Protein AF-A0A3D3JGW0-F1 (afdb_monomer_lite)

Foldseek 3Di:
DDDPDPDPQFAKEKDQDADFAQFDAPQSQWQMKIAGAPQAKFWKKKWKWKAFPVDPVRTAWTKIFDTDIDGHGIDGTGPVNGPPIDTPDHDPVQVVVCVWFVGGDFGKMKMKMFIAGPPPRDTNYMDMYIHGRALAWAKAWDPPAFAEEDADQWGKTATHTPDDDIVPWQKFKKKFKFWDPDPDDLVRRRVPGDTQDIDTRHSDRMDGRDPPGDTDDAQTKMKMKMWMWTDGPHDTHTNHIYDIGMYTYHHDPVVVPPDDDPDDDDD

Secondary structure (DSSP, 8-state):
-----------EEEEEPPPPTT---GGGGG-EEEEE-SSS-EEEEEEEEEEETTSTT-EEEEEEEPPEEE-SEEEEE-TTTT-SEEEEEE-HHHHHHHHHHSS--SEEEEEEEEEEETTT--EEEEEEEEEEE-----EEEEESPTTEEE--SSPEEEEEESSPPPTT--EEEEEEEEEPPTT--HHHHHHHSPEEEEEEEE-SSEEEPPTTS-PPPTT-EEEEEEEEEEE-SS-EEEEEE---EEEEE---GGGG-S---------

Sequence (267 aa):
MTIQSSRSQERVTIRLTQPPPNQLRIGDLWKIDLDNQSGRPLEVYLHGTAEETSIPDGIIADARTKVFTLQPGRTRVTGNDVQPVTVDESNPRYRDALLQTGSVPTGDYTICCEVILAENDQVLGRDCKFVIINRLTIPILITPPDESDVAELLPVFSWMPSMPPGPGQRISYDIRVVEIFGKQTPADAIARNPAWFEQQRLPRVTLQYPVSARRFQPQQRYAWKIAAFEDGARARIPLGESEIWSFTYMPSSADNGGDDDDGDGRD

Structure (mmCIF, N/CA/C/O backbone):
data_AF-A0A3D3JGW0-F1
#
_entry.id   AF-A0A3D3JGW0-F1
#
loop_
_atom_site.group_PDB
_atom_site.id
_atom_site.type_symbol
_atom_site.label_atom_id
_atom_site.label_alt_id
_atom_site.label_comp_id
_atom_site.label_asym_id
_atom_site.label_entity_id
_atom_site.label_seq_id
_atom_site.pdbx_PDB_ins_code
_atom_site.Cartn_x
_atom_site.Cartn_y
_atom_site.Cartn_z
_atom_site.occupancy
_atom_site.B_iso_or_equiv
_atom_site.auth_seq_id
_atom_site.auth_comp_id
_atom_site.auth_asym_id
_atom_site.auth_atom_id
_atom_site.pdbx_PDB_model_num
ATOM 1 N N . MET A 1 1 ? 36.691 21.139 -52.217 1.00 36.16 1 MET A N 1
ATOM 2 C CA . MET A 1 1 ? 35.317 20.711 -51.881 1.00 36.16 1 MET A CA 1
ATOM 3 C C . MET A 1 1 ? 35.429 19.538 -50.931 1.00 36.16 1 MET A C 1
ATOM 5 O O . MET A 1 1 ? 35.763 18.448 -51.371 1.00 36.16 1 MET A O 1
ATOM 9 N N . THR A 1 2 ? 35.241 19.776 -49.637 1.00 34.69 2 THR A N 1
ATOM 10 C CA . THR A 1 2 ? 35.283 18.726 -48.614 1.00 34.69 2 THR A CA 1
ATOM 11 C C . THR A 1 2 ? 33.850 18.525 -48.154 1.00 34.69 2 THR A C 1
ATOM 13 O O . THR A 1 2 ? 33.272 19.411 -47.531 1.00 34.69 2 THR A O 1
ATOM 16 N N . ILE A 1 3 ? 33.249 17.408 -48.556 1.00 40.62 3 ILE A N 1
ATOM 17 C CA . ILE A 1 3 ? 31.889 17.039 -48.172 1.00 40.62 3 ILE A CA 1
ATOM 18 C C . ILE A 1 3 ? 31.940 16.678 -46.685 1.00 40.62 3 ILE A C 1
ATOM 20 O O . ILE A 1 3 ? 32.464 15.630 -46.311 1.00 40.62 3 ILE A O 1
ATOM 24 N N . GLN A 1 4 ? 31.442 17.567 -45.825 1.00 38.62 4 GLN A N 1
ATOM 25 C CA . GLN A 1 4 ? 31.124 17.219 -44.445 1.00 38.62 4 GLN A CA 1
ATOM 26 C C . GLN A 1 4 ? 29.926 16.269 -44.482 1.00 38.62 4 GLN A C 1
ATOM 28 O O . GLN A 1 4 ? 28.786 16.684 -44.669 1.00 38.62 4 GLN A O 1
ATOM 33 N N . SER A 1 5 ? 30.204 14.974 -44.345 1.00 41.38 5 SER A N 1
ATOM 34 C CA . SER A 1 5 ? 29.188 13.964 -44.076 1.00 41.38 5 SER A CA 1
ATOM 35 C C . SER A 1 5 ? 28.578 14.265 -42.708 1.00 41.38 5 SER A C 1
ATOM 37 O O . SER A 1 5 ? 29.202 14.009 -41.677 1.00 41.38 5 SER A O 1
ATOM 39 N N . SER A 1 6 ? 27.368 14.822 -42.681 1.00 40.41 6 SER A N 1
ATOM 40 C CA . SER A 1 6 ? 26.577 14.925 -41.459 1.00 40.41 6 SER A CA 1
ATOM 41 C C . SER A 1 6 ? 26.265 13.507 -40.977 1.00 40.41 6 SER A C 1
ATOM 43 O O . SER A 1 6 ? 25.426 12.827 -41.565 1.00 40.41 6 SER A O 1
ATOM 45 N N . ARG A 1 7 ? 26.947 13.028 -39.930 1.00 46.16 7 ARG A N 1
ATOM 46 C CA . ARG A 1 7 ? 26.494 11.834 -39.206 1.00 46.16 7 ARG A CA 1
ATOM 47 C C . ARG A 1 7 ? 25.132 12.176 -38.608 1.00 46.16 7 ARG A C 1
ATOM 49 O O . ARG A 1 7 ? 25.056 12.978 -37.680 1.00 46.16 7 ARG A O 1
ATOM 56 N N . SER A 1 8 ? 24.061 11.613 -39.162 1.00 51.66 8 SER A N 1
ATOM 57 C CA . SER A 1 8 ? 22.772 11.566 -38.479 1.00 51.66 8 SER A CA 1
ATOM 58 C C . SER A 1 8 ? 23.020 10.901 -37.128 1.00 51.66 8 SER A C 1
ATOM 60 O O . SER A 1 8 ? 23.437 9.745 -37.096 1.00 51.66 8 SER A O 1
ATOM 62 N N . GLN A 1 9 ? 22.850 11.630 -36.024 1.00 61.62 9 GLN A N 1
ATOM 63 C CA . GLN A 1 9 ? 22.851 10.996 -34.710 1.00 61.62 9 GLN A CA 1
ATOM 64 C C . GLN A 1 9 ? 21.723 9.968 -34.723 1.00 61.62 9 GLN A C 1
ATOM 66 O O . GLN A 1 9 ? 20.561 10.337 -34.888 1.00 61.62 9 GLN A O 1
ATOM 71 N N . GLU A 1 10 ? 22.072 8.692 -34.610 1.00 71.38 10 GLU A N 1
ATOM 72 C CA . GLU A 1 10 ? 21.097 7.638 -34.366 1.00 71.38 10 GLU A CA 1
ATOM 73 C C . GLU A 1 10 ? 20.401 7.976 -33.055 1.00 71.38 10 GLU A C 1
ATOM 75 O O . GLU A 1 10 ? 21.015 8.005 -31.990 1.00 71.38 10 GLU A O 1
ATOM 80 N N . ARG A 1 11 ? 19.133 8.364 -33.165 1.00 84.31 11 ARG A N 1
ATOM 81 C CA . ARG A 1 11 ? 18.291 8.738 -32.037 1.00 84.31 11 ARG A CA 1
ATOM 82 C C . ARG A 1 11 ? 17.104 7.801 -32.016 1.00 84.31 11 ARG A C 1
ATOM 84 O O . ARG A 1 11 ? 16.399 7.651 -33.017 1.00 84.31 11 ARG A O 1
ATOM 91 N N . VAL A 1 12 ? 16.896 7.190 -30.860 1.00 94.06 12 VAL A N 1
ATOM 92 C CA . VAL A 1 12 ? 15.709 6.398 -30.567 1.00 94.06 12 VAL A CA 1
ATOM 93 C C . VAL A 1 12 ? 14.968 7.121 -29.460 1.00 94.06 12 VAL A C 1
ATOM 95 O O . VAL A 1 12 ? 15.511 7.346 -28.380 1.00 94.06 12 VAL A O 1
ATOM 98 N N . THR A 1 13 ? 13.723 7.506 -29.723 1.00 95.56 13 THR A N 1
ATOM 99 C CA . THR A 1 13 ? 12.871 8.016 -28.646 1.00 95.56 13 THR A CA 1
ATOM 100 C C . THR A 1 13 ? 12.342 6.823 -27.866 1.00 95.56 13 THR A C 1
ATOM 102 O O . THR A 1 13 ? 11.813 5.885 -28.456 1.00 95.56 13 THR A O 1
ATOM 105 N N . ILE A 1 14 ? 12.475 6.862 -26.546 1.00 96.38 14 ILE A N 1
ATOM 106 C CA . ILE A 1 14 ? 11.948 5.851 -25.633 1.00 96.38 14 ILE A CA 1
ATOM 107 C C . ILE A 1 14 ? 10.896 6.489 -24.732 1.00 96.38 14 ILE A C 1
ATOM 109 O O . ILE A 1 14 ? 11.057 7.615 -24.261 1.00 96.38 14 ILE A O 1
ATOM 113 N N . ARG A 1 15 ? 9.807 5.759 -24.498 1.00 96.50 15 ARG A N 1
ATOM 114 C CA . ARG A 1 15 ? 8.791 6.096 -23.510 1.00 96.50 15 ARG A CA 1
ATOM 115 C C . ARG A 1 15 ? 8.523 4.886 -22.630 1.00 96.50 15 ARG A C 1
ATOM 117 O O . ARG A 1 15 ? 7.876 3.933 -23.058 1.00 96.50 15 ARG A O 1
ATOM 124 N N . LEU A 1 16 ? 8.991 4.953 -21.392 1.00 95.56 16 LEU A N 1
ATOM 125 C CA . LEU A 1 16 ? 8.701 3.975 -20.355 1.00 95.56 16 LEU A CA 1
ATOM 126 C C . LEU A 1 16 ? 7.291 4.213 -19.810 1.00 95.56 16 LEU A C 1
ATOM 128 O O . LEU A 1 16 ? 6.875 5.344 -19.546 1.00 95.56 16 LEU A O 1
ATOM 132 N N . THR A 1 17 ? 6.524 3.141 -19.660 1.00 94.19 17 THR A N 1
ATOM 133 C CA . THR A 1 17 ? 5.182 3.217 -19.083 1.00 94.19 17 THR A CA 1
ATOM 134 C C . THR A 1 17 ? 5.298 3.446 -17.581 1.00 94.19 17 THR A C 1
ATOM 136 O O . THR A 1 17 ? 6.042 2.743 -16.904 1.00 94.19 17 THR A O 1
ATOM 139 N N . GLN A 1 18 ? 4.546 4.413 -17.048 1.00 91.75 18 GLN A N 1
ATOM 140 C CA . GLN A 1 18 ? 4.447 4.620 -15.602 1.00 91.75 18 GLN A CA 1
ATOM 141 C C . GLN A 1 18 ? 3.908 3.336 -14.942 1.00 91.75 18 GLN A C 1
ATOM 143 O O . GLN A 1 18 ? 2.837 2.865 -15.344 1.00 91.75 18 GLN A O 1
ATOM 148 N N . PRO A 1 19 ? 4.608 2.769 -13.943 1.00 87.94 19 PRO A N 1
ATOM 149 C CA . PRO A 1 19 ? 4.093 1.634 -13.188 1.00 87.94 19 PRO A CA 1
ATOM 150 C C . PRO A 1 19 ? 2.758 1.961 -12.501 1.00 87.94 19 PRO A C 1
ATOM 152 O O . PRO A 1 19 ? 2.477 3.134 -12.230 1.00 87.94 19 PRO A O 1
ATOM 155 N N . PRO A 1 20 ? 1.910 0.955 -12.218 1.00 81.25 20 PRO A N 1
ATOM 156 C CA . PRO A 1 20 ? 0.659 1.177 -11.501 1.00 81.25 20 PRO A CA 1
ATOM 157 C C . PRO A 1 20 ? 0.884 1.850 -10.131 1.00 81.25 20 PRO A C 1
ATOM 159 O O . PRO A 1 20 ? 1.920 1.629 -9.504 1.00 81.25 20 PRO A O 1
ATOM 162 N N . PRO A 1 21 ? -0.080 2.640 -9.620 1.00 74.50 21 PRO A N 1
ATOM 163 C CA . PRO A 1 21 ? 0.038 3.257 -8.298 1.00 74.50 21 PRO A CA 1
ATOM 164 C C . PRO A 1 21 ? 0.328 2.228 -7.195 1.00 74.50 21 PRO A C 1
ATOM 166 O O . PRO A 1 21 ? -0.289 1.162 -7.174 1.00 74.50 21 PRO A O 1
ATOM 169 N N . ASN A 1 22 ? 1.234 2.567 -6.269 1.00 72.19 22 ASN A N 1
ATOM 170 C CA . ASN A 1 22 ? 1.648 1.734 -5.128 1.00 72.19 22 ASN A CA 1
ATOM 171 C C . ASN A 1 22 ? 2.176 0.333 -5.491 1.00 72.19 22 ASN A C 1
ATOM 173 O O . ASN A 1 22 ? 2.179 -0.569 -4.653 1.00 72.19 22 ASN A O 1
ATOM 177 N N . GLN A 1 23 ? 2.635 0.133 -6.726 1.00 78.06 23 GLN A N 1
ATOM 178 C CA . GLN A 1 23 ? 3.179 -1.139 -7.180 1.00 78.06 23 GLN A CA 1
ATOM 179 C C . GLN A 1 23 ? 4.367 -0.915 -8.112 1.00 78.06 23 GLN A C 1
ATOM 181 O O . GLN A 1 23 ? 4.309 -0.113 -9.038 1.00 78.06 23 GLN A O 1
ATOM 186 N N . LEU A 1 24 ? 5.427 -1.693 -7.904 1.00 84.69 24 LEU A N 1
ATOM 187 C CA . LEU A 1 24 ? 6.547 -1.761 -8.832 1.00 84.69 24 LEU A CA 1
ATOM 188 C C . LEU A 1 24 ? 7.038 -3.202 -8.917 1.00 84.69 24 LEU A C 1
ATOM 190 O O . LEU A 1 24 ? 7.445 -3.806 -7.920 1.00 84.69 24 LEU A O 1
ATOM 194 N N . ARG A 1 25 ? 6.980 -3.750 -10.130 1.00 82.31 25 ARG A N 1
ATOM 195 C CA . ARG A 1 25 ? 7.461 -5.086 -10.479 1.00 82.31 25 ARG A CA 1
ATOM 196 C C . ARG A 1 25 ? 8.653 -4.958 -11.417 1.00 82.31 25 ARG A C 1
ATOM 198 O O . ARG A 1 25 ? 8.687 -4.071 -12.260 1.00 82.31 25 ARG A O 1
ATOM 205 N N . ILE A 1 26 ? 9.570 -5.922 -11.376 1.00 79.56 26 ILE A N 1
ATOM 206 C CA . ILE A 1 26 ? 10.727 -5.945 -12.294 1.00 79.56 26 ILE A CA 1
ATOM 207 C C . ILE A 1 26 ? 10.289 -5.964 -13.768 1.00 79.56 26 ILE A C 1
ATOM 209 O O . ILE A 1 26 ? 10.906 -5.327 -14.613 1.00 79.56 26 ILE A O 1
ATOM 213 N N . GLY A 1 27 ? 9.170 -6.625 -14.084 1.00 80.75 27 GLY A N 1
ATOM 214 C CA . GLY A 1 27 ? 8.612 -6.628 -15.440 1.00 80.75 27 GLY A CA 1
ATOM 215 C C . GLY A 1 27 ? 8.133 -5.258 -15.944 1.00 80.75 27 GLY A C 1
ATOM 216 O O . GLY A 1 27 ? 7.920 -5.111 -17.145 1.00 80.75 27 GLY A O 1
ATOM 217 N N . ASP A 1 28 ? 7.963 -4.263 -15.067 1.00 87.38 28 ASP A N 1
ATOM 218 C CA . ASP A 1 28 ? 7.582 -2.906 -15.471 1.00 87.38 28 ASP A CA 1
ATOM 219 C C . ASP A 1 28 ? 8.727 -2.169 -16.185 1.00 87.38 28 ASP A C 1
ATOM 221 O O . ASP A 1 28 ? 8.447 -1.292 -16.999 1.00 87.38 28 ASP A O 1
ATOM 225 N N . LEU A 1 29 ? 9.987 -2.591 -15.985 1.00 88.00 29 LEU A N 1
ATOM 226 C CA . LEU A 1 29 ? 11.166 -2.063 -16.692 1.00 88.00 29 LEU A CA 1
ATOM 227 C C . LEU A 1 29 ? 11.067 -2.206 -18.216 1.00 88.00 29 LEU A C 1
ATOM 229 O O . LEU A 1 29 ? 11.641 -1.415 -18.958 1.00 88.00 29 LEU A O 1
ATOM 233 N N . TRP A 1 30 ? 10.311 -3.200 -18.683 1.00 91.12 30 TRP A N 1
ATOM 234 C CA . TRP A 1 30 ? 10.238 -3.578 -20.093 1.00 91.12 30 TRP A CA 1
ATOM 235 C C . TRP A 1 30 ? 8.917 -3.188 -20.754 1.00 91.12 30 TRP A C 1
ATOM 237 O O . TRP A 1 30 ? 8.605 -3.697 -21.825 1.00 91.12 30 TRP A O 1
ATOM 247 N N . LYS A 1 31 ? 8.106 -2.331 -20.125 1.00 92.81 31 LYS A N 1
ATOM 248 C CA . LYS A 1 31 ? 6.859 -1.808 -20.708 1.00 92.81 31 LYS A CA 1
ATOM 249 C C . LYS A 1 31 ? 7.134 -0.482 -21.407 1.00 92.81 31 LYS A C 1
ATOM 251 O O . LYS A 1 31 ? 6.874 0.587 -20.852 1.00 92.81 31 LYS A O 1
ATOM 256 N N . ILE A 1 32 ? 7.667 -0.550 -22.618 1.00 95.38 32 ILE A N 1
ATOM 257 C CA . ILE A 1 32 ? 8.238 0.603 -23.326 1.00 95.38 32 ILE A CA 1
ATOM 258 C C . ILE A 1 32 ? 7.688 0.730 -24.748 1.00 95.38 32 ILE A C 1
ATOM 260 O O . ILE A 1 32 ? 7.516 -0.255 -25.464 1.00 95.38 32 ILE A O 1
ATOM 264 N N . ASP A 1 33 ? 7.455 1.971 -25.165 1.00 96.62 33 ASP A N 1
ATOM 265 C CA . ASP A 1 33 ? 7.232 2.334 -26.562 1.00 96.62 33 ASP A CA 1
ATOM 266 C C . ASP A 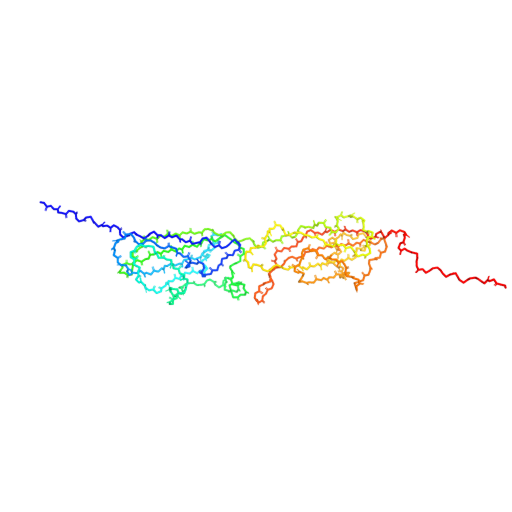1 33 ? 8.524 2.976 -27.102 1.00 96.62 33 ASP A C 1
ATOM 268 O O . ASP A 1 33 ? 9.012 3.969 -26.557 1.00 96.62 33 ASP A O 1
ATOM 272 N N . LEU A 1 34 ? 9.089 2.395 -28.160 1.00 96.75 34 LEU A N 1
ATOM 273 C CA . LEU A 1 34 ? 10.292 2.864 -28.848 1.00 96.75 34 LEU A CA 1
ATOM 274 C C . LEU A 1 34 ? 9.924 3.485 -30.195 1.00 96.75 34 LEU A C 1
ATOM 276 O O . LEU A 1 34 ? 8.985 3.030 -30.843 1.00 96.75 34 LEU A O 1
ATOM 280 N N . ASP A 1 35 ? 10.679 4.482 -30.642 1.00 96.81 35 ASP A N 1
ATOM 281 C CA . ASP A 1 35 ? 10.556 5.083 -31.973 1.00 96.81 35 ASP A CA 1
ATOM 282 C C . ASP A 1 35 ? 11.944 5.280 -32.595 1.00 96.81 35 ASP A C 1
ATOM 284 O O . ASP A 1 35 ? 12.702 6.167 -32.188 1.00 96.81 35 ASP A O 1
ATOM 288 N N . ASN A 1 36 ? 12.289 4.422 -33.558 1.00 96.00 36 ASN A N 1
ATOM 289 C CA . ASN A 1 36 ? 13.550 4.488 -34.293 1.00 96.00 36 ASN A CA 1
ATOM 290 C C . ASN A 1 36 ? 13.436 5.463 -35.470 1.00 96.00 36 ASN A C 1
ATOM 292 O O . ASN A 1 36 ? 12.792 5.175 -36.481 1.00 96.00 36 ASN A O 1
ATOM 296 N N . GLN A 1 37 ? 14.135 6.591 -35.362 1.00 92.69 37 GLN A N 1
ATOM 297 C CA . GLN A 1 37 ? 14.083 7.687 -36.332 1.00 92.69 37 GLN A CA 1
ATOM 298 C C . GLN A 1 37 ? 15.258 7.675 -37.324 1.00 92.69 37 GLN A C 1
ATOM 300 O O . GLN A 1 37 ? 15.404 8.599 -38.120 1.00 92.69 37 GLN A O 1
ATOM 305 N N . SER A 1 38 ? 16.102 6.636 -37.306 1.00 90.62 38 SER A N 1
ATOM 306 C CA . SER A 1 38 ? 17.297 6.547 -38.164 1.00 90.62 38 SER A CA 1
ATOM 307 C C . SER A 1 38 ? 16.999 6.177 -39.623 1.00 90.62 38 SER A C 1
ATOM 309 O O . SER A 1 38 ? 17.882 6.264 -40.474 1.00 90.62 38 SER A O 1
ATOM 311 N N . GLY A 1 39 ? 15.774 5.731 -39.925 1.00 89.94 39 GLY A N 1
ATOM 312 C CA . GLY A 1 39 ? 15.382 5.267 -41.260 1.00 89.94 39 GLY A CA 1
ATOM 313 C C . GLY A 1 39 ? 15.981 3.915 -41.672 1.00 89.94 39 GLY A C 1
ATOM 314 O O . GLY A 1 39 ? 15.703 3.450 -42.775 1.00 89.94 39 GLY A O 1
ATOM 315 N N . ARG A 1 40 ? 16.760 3.257 -40.800 1.00 93.50 40 ARG A N 1
ATOM 316 C CA . ARG A 1 40 ? 17.333 1.918 -41.017 1.00 93.50 40 ARG A CA 1
ATOM 317 C C . ARG A 1 40 ? 17.149 1.013 -39.788 1.00 93.50 40 ARG A C 1
ATOM 319 O O . ARG A 1 40 ? 16.974 1.531 -38.683 1.00 93.50 40 ARG A O 1
ATOM 326 N N . PRO A 1 41 ? 17.170 -0.322 -39.948 1.00 95.38 41 PRO A N 1
ATOM 327 C CA . PRO A 1 41 ? 17.185 -1.231 -38.806 1.00 95.38 41 PRO A CA 1
ATOM 328 C C . PRO A 1 41 ? 18.440 -1.014 -37.950 1.00 95.38 41 PRO A C 1
ATOM 330 O O . PRO A 1 41 ? 19.524 -0.785 -38.493 1.00 95.38 41 PRO A O 1
ATOM 333 N N . LEU A 1 42 ? 18.282 -1.089 -36.628 1.00 96.56 42 LEU A N 1
ATOM 334 C CA . LEU A 1 42 ? 19.371 -0.990 -35.653 1.00 96.56 42 LEU A CA 1
ATOM 335 C C . LEU A 1 42 ? 19.415 -2.262 -34.803 1.00 96.56 42 LEU A C 1
ATOM 337 O O . LEU A 1 42 ? 18.374 -2.713 -34.337 1.00 96.56 42 LEU A O 1
ATOM 341 N N . GLU A 1 43 ? 20.604 -2.811 -34.568 1.00 96.88 43 GLU A N 1
ATOM 342 C CA . GLU A 1 43 ? 20.799 -3.887 -33.589 1.00 96.88 43 GLU A CA 1
ATOM 343 C C . GLU A 1 43 ? 21.019 -3.262 -32.213 1.00 96.88 43 GLU A C 1
ATOM 345 O O . GLU A 1 43 ? 22.012 -2.565 -31.989 1.00 96.88 43 GLU A O 1
ATOM 350 N N . VAL A 1 44 ? 20.073 -3.472 -31.301 1.00 96.94 44 VAL A N 1
ATOM 351 C CA . VAL A 1 44 ? 20.071 -2.833 -29.982 1.00 96.94 44 VAL A CA 1
ATOM 352 C C . VAL A 1 44 ? 19.831 -3.850 -28.879 1.00 96.94 44 VAL A C 1
ATOM 354 O O . VAL A 1 44 ? 19.226 -4.897 -29.097 1.00 96.94 44 VAL A O 1
ATOM 357 N N . TYR A 1 45 ? 20.265 -3.522 -27.672 1.00 96.25 45 TYR A N 1
ATOM 358 C CA . TYR A 1 45 ? 19.801 -4.164 -26.448 1.00 96.25 45 TYR A CA 1
ATOM 359 C C . TYR A 1 45 ? 19.279 -3.097 -25.487 1.00 96.25 45 TYR A C 1
ATOM 361 O O . TYR A 1 45 ? 19.552 -1.904 -25.648 1.00 96.25 45 TYR A O 1
ATOM 369 N N . LEU A 1 46 ? 18.485 -3.515 -24.506 1.00 96.12 46 LEU A N 1
ATOM 370 C CA . LEU A 1 46 ? 17.999 -2.626 -23.463 1.00 96.12 46 LEU A CA 1
ATOM 371 C C . LEU A 1 46 ? 18.750 -2.885 -22.170 1.00 96.12 46 LEU A C 1
ATOM 373 O O . LEU A 1 46 ? 19.009 -4.036 -21.814 1.00 96.12 46 LEU A O 1
ATOM 377 N N . HIS A 1 47 ? 19.025 -1.806 -21.455 1.00 95.50 47 HIS A N 1
ATOM 378 C CA . HIS A 1 47 ? 19.556 -1.828 -20.103 1.00 95.50 47 HIS A CA 1
ATOM 379 C C . HIS A 1 47 ? 18.528 -1.178 -19.175 1.00 95.50 47 HIS A C 1
ATOM 381 O O . HIS A 1 47 ? 18.104 -0.043 -19.397 1.00 95.50 47 HIS A O 1
ATOM 387 N N . GLY A 1 48 ? 18.045 -1.938 -18.198 1.00 94.00 48 GLY A N 1
ATOM 388 C CA . GLY A 1 48 ? 17.008 -1.528 -17.263 1.00 94.00 48 GLY A CA 1
ATOM 389 C C . GLY A 1 48 ? 17.544 -1.526 -15.842 1.00 94.00 48 GLY A C 1
ATOM 390 O O . GLY A 1 48 ? 18.102 -2.527 -15.398 1.00 94.00 48 GLY A O 1
ATOM 391 N N . THR A 1 49 ? 17.324 -0.430 -15.120 1.00 92.62 49 THR A N 1
ATOM 392 C CA . THR A 1 49 ? 17.703 -0.309 -13.710 1.00 92.62 49 THR A CA 1
ATOM 393 C C . THR A 1 49 ? 16.501 0.060 -12.849 1.00 92.62 49 THR A C 1
ATOM 395 O O . THR A 1 49 ? 15.613 0.806 -13.272 1.00 92.62 49 THR A O 1
ATOM 39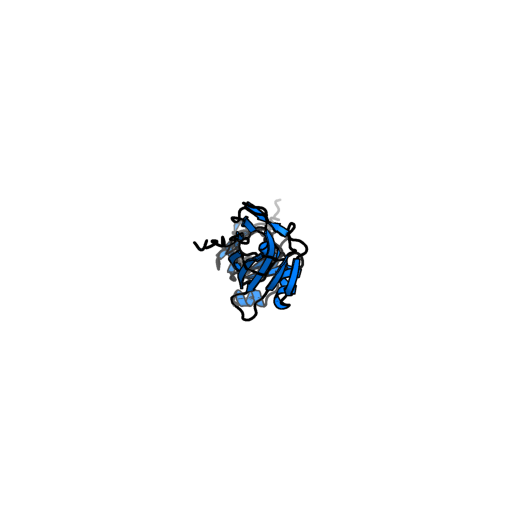8 N N . ALA A 1 50 ? 16.465 -0.476 -11.632 1.00 91.00 50 ALA A N 1
ATOM 399 C CA . ALA A 1 50 ? 15.524 -0.107 -10.584 1.00 91.00 50 ALA A CA 1
ATOM 400 C C . ALA A 1 50 ? 16.291 0.133 -9.286 1.00 91.00 50 ALA A C 1
ATOM 402 O O . ALA A 1 50 ? 17.052 -0.735 -8.865 1.00 91.00 50 ALA A O 1
ATOM 403 N N . GLU A 1 51 ? 16.053 1.265 -8.632 1.00 90.62 51 GLU A N 1
ATOM 404 C CA . GLU A 1 51 ? 16.704 1.625 -7.370 1.00 90.62 51 GLU A CA 1
ATOM 405 C C . GLU A 1 51 ? 15.730 2.288 -6.390 1.00 90.62 51 GLU A C 1
ATOM 407 O O . GLU A 1 51 ? 14.802 2.989 -6.797 1.00 90.62 51 GLU A O 1
ATOM 412 N N . GLU A 1 52 ? 15.937 2.064 -5.091 1.00 90.81 52 GLU A N 1
ATOM 413 C CA . GLU A 1 52 ? 15.315 2.844 -4.020 1.00 90.81 52 GLU A CA 1
ATOM 414 C C . GLU A 1 52 ? 16.134 4.118 -3.785 1.00 90.81 52 GLU A C 1
ATOM 416 O O . GLU A 1 52 ? 17.234 4.076 -3.240 1.00 90.81 52 GLU A O 1
ATOM 421 N N . THR A 1 53 ? 15.599 5.264 -4.198 1.00 86.50 53 THR A N 1
ATOM 422 C CA . THR A 1 53 ? 16.304 6.554 -4.211 1.00 86.50 53 THR A CA 1
ATOM 423 C C . THR A 1 53 ? 16.592 7.091 -2.804 1.00 86.50 53 THR A C 1
ATOM 425 O O . THR A 1 53 ? 17.500 7.899 -2.619 1.00 86.50 53 THR A O 1
ATOM 428 N N . SER A 1 54 ? 15.844 6.647 -1.793 1.00 79.50 54 SER A N 1
ATOM 429 C CA . SER A 1 54 ? 15.995 7.097 -0.404 1.00 79.50 54 SER A CA 1
ATOM 430 C C . SER A 1 54 ? 17.181 6.462 0.336 1.00 79.50 54 SER A C 1
ATOM 432 O O . SER A 1 54 ? 17.447 6.845 1.478 1.00 79.50 54 SER A O 1
ATOM 434 N N . ILE A 1 55 ? 17.895 5.499 -0.265 1.00 77.94 55 ILE A N 1
ATOM 435 C CA . ILE A 1 55 ? 18.924 4.704 0.420 1.00 77.94 55 ILE A CA 1
ATOM 436 C C . ILE A 1 55 ? 20.186 4.591 -0.450 1.00 77.94 55 ILE A C 1
ATOM 438 O O . ILE A 1 55 ? 20.077 4.256 -1.628 1.00 77.94 55 ILE A O 1
ATOM 442 N N . PRO A 1 56 ? 21.392 4.820 0.110 1.00 73.19 56 PRO A N 1
ATOM 443 C CA . PRO A 1 56 ? 22.644 4.535 -0.589 1.00 73.19 56 PRO A CA 1
ATOM 444 C C . PRO A 1 56 ? 22.712 3.065 -1.029 1.00 73.19 56 PRO A C 1
ATOM 446 O O . PRO A 1 56 ? 22.326 2.181 -0.264 1.00 73.19 56 PRO A O 1
ATOM 449 N N . ASP A 1 57 ? 23.192 2.806 -2.247 1.00 70.06 57 ASP A N 1
ATOM 450 C CA . ASP A 1 57 ? 23.294 1.461 -2.842 1.00 70.06 57 ASP A CA 1
ATOM 451 C C . ASP A 1 57 ? 21.952 0.694 -2.889 1.00 70.06 57 ASP A C 1
ATOM 453 O O . ASP A 1 57 ? 21.883 -0.536 -2.797 1.00 70.06 57 ASP A O 1
ATOM 457 N N . GLY A 1 58 ? 20.847 1.430 -3.053 1.00 74.69 58 GLY A N 1
ATOM 458 C CA . GLY A 1 58 ? 19.483 0.911 -3.155 1.00 74.69 58 GLY A CA 1
ATOM 459 C C . GLY A 1 58 ? 19.154 0.178 -4.461 1.00 74.69 58 GLY A C 1
ATOM 460 O O . GLY A 1 58 ? 17.973 0.074 -4.785 1.00 74.69 58 GLY A O 1
ATOM 461 N N . ILE A 1 59 ? 20.140 -0.314 -5.224 1.00 84.62 59 ILE A N 1
ATOM 462 C CA . ILE A 1 59 ? 19.913 -1.032 -6.490 1.00 84.62 59 ILE A CA 1
ATOM 463 C C . ILE A 1 59 ? 19.061 -2.267 -6.204 1.00 84.62 59 ILE A C 1
ATOM 465 O O . ILE A 1 59 ? 19.452 -3.157 -5.459 1.00 84.62 59 ILE A O 1
ATOM 469 N N . ILE A 1 60 ? 17.875 -2.331 -6.790 1.00 83.75 60 ILE A N 1
ATOM 470 C CA . ILE A 1 60 ? 16.962 -3.472 -6.692 1.00 83.75 60 ILE A CA 1
ATOM 471 C C . ILE A 1 60 ? 17.254 -4.457 -7.818 1.00 83.75 60 ILE A C 1
ATOM 473 O O . ILE A 1 60 ? 17.270 -5.669 -7.591 1.00 83.75 60 ILE A O 1
ATOM 477 N N . ALA A 1 61 ? 17.439 -3.923 -9.024 1.00 84.81 61 ALA A N 1
ATOM 478 C CA . ALA A 1 61 ? 17.731 -4.683 -10.223 1.00 84.81 61 ALA A CA 1
ATOM 479 C C . ALA A 1 61 ? 18.584 -3.853 -11.185 1.00 84.81 61 ALA A C 1
ATOM 481 O O . ALA A 1 61 ? 18.268 -2.694 -11.451 1.00 84.81 61 ALA A O 1
ATOM 482 N N . ASP A 1 62 ? 19.601 -4.497 -11.741 1.00 89.31 62 ASP A N 1
ATOM 483 C CA . ASP A 1 62 ? 20.340 -4.079 -12.932 1.00 89.31 62 ASP A CA 1
ATOM 484 C C . ASP A 1 62 ? 20.226 -5.235 -13.924 1.00 89.31 62 ASP A C 1
ATOM 486 O O . ASP A 1 62 ? 20.508 -6.385 -13.569 1.00 89.31 62 ASP A O 1
ATOM 490 N N . ALA A 1 63 ? 19.678 -4.974 -15.107 1.00 90.06 63 ALA A N 1
ATOM 491 C CA . ALA A 1 63 ? 19.366 -6.031 -16.048 1.00 90.06 63 ALA A CA 1
ATOM 492 C C . ALA A 1 63 ? 19.541 -5.612 -17.506 1.00 90.06 63 ALA A C 1
ATOM 494 O O . ALA A 1 63 ? 19.230 -4.487 -17.902 1.00 90.06 63 ALA A O 1
ATOM 495 N N . ARG A 1 64 ? 19.963 -6.570 -18.333 1.00 93.19 64 ARG A N 1
ATOM 496 C CA . ARG A 1 64 ? 20.178 -6.408 -19.774 1.00 93.19 64 ARG A CA 1
ATOM 497 C C . ARG A 1 64 ? 19.367 -7.424 -20.563 1.00 93.19 64 ARG A C 1
ATOM 499 O O . ARG A 1 64 ? 19.263 -8.591 -20.187 1.00 93.19 64 ARG A O 1
ATOM 506 N N . THR A 1 65 ? 18.781 -6.993 -21.670 1.00 93.94 65 THR A N 1
ATOM 507 C CA . THR A 1 65 ? 18.056 -7.891 -22.577 1.00 93.94 65 THR A CA 1
ATOM 508 C C . THR A 1 65 ? 19.006 -8.582 -23.546 1.00 93.94 65 THR A C 1
ATOM 510 O O . THR A 1 65 ? 20.156 -8.175 -23.708 1.00 93.94 65 THR A O 1
ATOM 513 N N . LYS A 1 66 ? 18.507 -9.571 -24.295 1.00 93.38 66 LYS A N 1
ATOM 514 C CA . LYS A 1 66 ? 19.175 -9.970 -25.542 1.00 93.38 66 LYS A CA 1
ATOM 515 C C . LYS A 1 66 ? 19.244 -8.801 -26.534 1.00 93.38 66 LYS A C 1
ATOM 517 O O . LYS A 1 66 ? 18.427 -7.877 -26.475 1.00 93.38 66 LYS A O 1
ATOM 522 N N . VAL A 1 67 ? 20.163 -8.909 -27.490 1.00 95.62 67 VAL A N 1
ATOM 523 C CA . VAL A 1 67 ? 20.173 -8.062 -28.687 1.00 95.62 67 VAL A CA 1
ATOM 524 C C . VAL A 1 67 ? 18.970 -8.410 -29.569 1.00 95.62 67 VAL A C 1
ATOM 526 O O . VAL A 1 67 ? 18.611 -9.584 -29.714 1.00 95.62 67 VAL A O 1
ATOM 529 N N . PHE A 1 68 ? 18.336 -7.392 -30.143 1.00 95.12 68 PHE A N 1
ATOM 530 C CA . PHE A 1 68 ? 17.267 -7.529 -31.124 1.00 95.12 68 PHE A CA 1
ATOM 531 C C . PHE A 1 68 ? 17.318 -6.411 -32.170 1.00 95.12 68 PHE A C 1
ATOM 533 O O . PHE A 1 68 ? 17.804 -5.305 -31.922 1.00 95.12 68 PHE A O 1
ATOM 540 N N . THR A 1 69 ? 16.742 -6.696 -33.337 1.00 95.69 69 THR A N 1
ATOM 541 C CA . THR A 1 69 ? 16.619 -5.730 -34.427 1.00 95.69 69 THR A CA 1
ATOM 542 C C . THR A 1 69 ? 15.446 -4.777 -34.187 1.00 95.69 69 THR A C 1
ATOM 544 O O . THR A 1 69 ? 14.280 -5.175 -34.247 1.00 95.69 69 THR A O 1
ATOM 547 N N . LEU A 1 70 ? 15.737 -3.493 -33.990 1.00 96.25 70 LEU A N 1
ATOM 548 C CA . LEU A 1 70 ? 14.750 -2.421 -33.922 1.00 96.25 70 LEU A CA 1
ATOM 549 C C . LEU A 1 70 ? 14.506 -1.833 -35.317 1.00 96.25 70 LEU A C 1
ATOM 551 O O . LEU A 1 70 ? 15.329 -1.094 -35.865 1.00 96.25 70 LEU A O 1
ATOM 555 N N . GLN A 1 71 ? 13.348 -2.151 -35.891 1.00 96.06 71 GLN A N 1
ATOM 556 C CA . GLN A 1 71 ? 12.929 -1.625 -37.191 1.00 96.06 71 GLN A CA 1
ATOM 557 C C . GLN A 1 71 ? 12.655 -0.110 -37.128 1.00 96.06 71 GLN A C 1
ATOM 559 O O . GLN A 1 71 ? 12.317 0.396 -36.056 1.00 96.06 71 GLN A O 1
ATOM 564 N N . PRO A 1 72 ? 12.782 0.631 -38.248 1.00 96.06 72 PRO A N 1
ATOM 565 C CA . PRO A 1 72 ? 12.381 2.037 -38.317 1.00 96.06 72 PRO A CA 1
ATOM 566 C C . PRO A 1 72 ? 10.921 2.264 -37.903 1.00 96.06 72 PRO A C 1
ATOM 568 O O . PRO A 1 72 ? 10.035 1.493 -38.271 1.00 96.06 72 PRO A O 1
ATOM 571 N N . GLY A 1 73 ? 10.668 3.369 -37.199 1.00 95.38 73 GLY A N 1
ATOM 572 C CA . GLY A 1 73 ? 9.353 3.740 -36.681 1.00 95.38 73 GLY A CA 1
ATOM 573 C C . GLY A 1 73 ? 9.060 3.189 -35.284 1.00 95.38 73 GLY A C 1
ATOM 574 O O . GLY A 1 73 ? 9.965 2.844 -34.519 1.00 95.38 73 GLY A O 1
ATOM 575 N N . ARG A 1 74 ? 7.767 3.141 -34.937 1.00 96.12 74 ARG A N 1
ATOM 576 C CA . ARG A 1 74 ? 7.312 2.803 -33.585 1.00 96.12 74 ARG A CA 1
ATOM 577 C C . ARG A 1 74 ? 7.242 1.301 -33.345 1.00 96.12 74 ARG A C 1
ATOM 579 O O . ARG A 1 74 ? 6.565 0.587 -34.078 1.00 96.12 74 ARG A O 1
ATOM 586 N N . THR A 1 75 ? 7.841 0.859 -32.247 1.00 95.75 75 THR A N 1
ATOM 587 C CA . THR A 1 75 ? 7.785 -0.520 -31.756 1.00 95.75 75 THR A CA 1
ATOM 588 C C . THR A 1 75 ? 7.360 -0.513 -30.294 1.00 95.75 75 THR A C 1
ATOM 590 O O . THR A 1 75 ? 7.984 0.150 -29.469 1.00 95.75 75 THR A O 1
ATOM 593 N N . ARG A 1 76 ? 6.307 -1.260 -29.959 1.00 94.56 76 ARG A N 1
ATOM 594 C CA . ARG A 1 76 ? 5.960 -1.540 -28.564 1.00 94.56 76 ARG A CA 1
ATOM 595 C C . ARG A 1 76 ? 6.708 -2.785 -28.120 1.00 94.56 76 ARG A C 1
ATOM 597 O O . ARG A 1 76 ? 6.629 -3.807 -28.793 1.00 94.56 76 ARG A O 1
ATOM 604 N N . VAL A 1 77 ? 7.387 -2.690 -26.988 1.00 92.31 77 VAL A N 1
ATOM 605 C CA . VAL A 1 77 ? 8.161 -3.780 -26.407 1.00 92.31 77 VAL A CA 1
ATOM 606 C C . VAL A 1 77 ? 7.576 -4.136 -25.043 1.00 92.31 77 VAL A C 1
ATOM 608 O O . VAL A 1 77 ? 7.163 -3.268 -24.269 1.00 92.31 77 VAL A O 1
ATOM 611 N N . THR A 1 78 ? 7.503 -5.436 -24.778 1.00 89.44 78 THR A N 1
ATOM 612 C CA . THR A 1 78 ? 7.102 -6.029 -23.505 1.00 89.44 78 THR A CA 1
ATOM 613 C C . THR A 1 78 ? 8.191 -6.966 -22.993 1.00 89.44 78 THR A C 1
ATOM 615 O O . THR A 1 78 ? 9.061 -7.409 -23.742 1.00 89.44 78 THR A O 1
ATOM 618 N N . GLY A 1 79 ? 8.106 -7.353 -21.717 1.00 83.12 79 GLY A N 1
ATOM 619 C CA . GLY A 1 79 ? 9.067 -8.276 -21.108 1.00 83.12 79 GLY A CA 1
ATOM 620 C C . GLY A 1 79 ? 9.209 -9.631 -21.814 1.00 83.12 79 GLY A C 1
ATOM 621 O O . GLY A 1 79 ? 10.242 -10.267 -21.653 1.00 83.12 79 GLY A O 1
ATOM 622 N N . ASN A 1 80 ? 8.220 -10.077 -22.600 1.00 85.00 80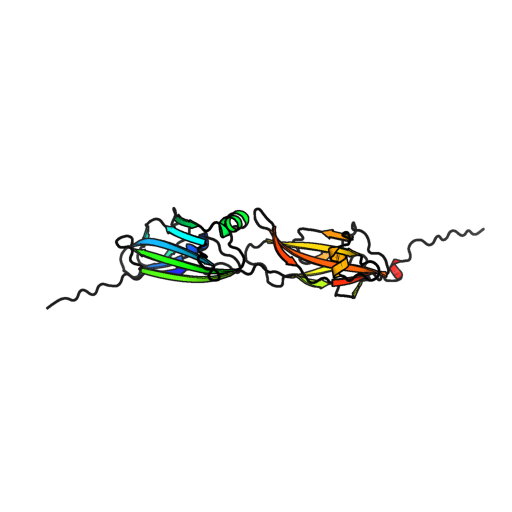 ASN A N 1
ATOM 623 C CA . ASN A 1 80 ? 8.304 -11.331 -23.361 1.00 85.00 80 ASN A CA 1
ATOM 624 C C . ASN A 1 80 ? 9.133 -11.192 -24.646 1.00 85.00 80 ASN A C 1
ATOM 626 O O . ASN A 1 80 ? 9.791 -12.146 -25.054 1.00 85.00 80 ASN A O 1
ATOM 630 N N . ASP A 1 81 ? 9.134 -10.009 -25.261 1.00 85.69 81 ASP A N 1
ATOM 631 C CA . ASP A 1 81 ? 9.810 -9.761 -26.541 1.00 85.69 81 ASP A CA 1
ATOM 632 C C . ASP A 1 81 ? 11.339 -9.762 -26.377 1.00 85.69 81 ASP A C 1
ATOM 634 O O . ASP A 1 81 ? 12.095 -10.122 -27.284 1.00 85.69 81 ASP A O 1
ATOM 638 N N . VAL A 1 82 ? 11.789 -9.416 -25.171 1.00 85.81 82 VAL A N 1
ATOM 639 C CA . VAL A 1 82 ? 13.190 -9.147 -24.843 1.00 85.81 82 VAL A CA 1
ATOM 640 C C . VAL A 1 82 ? 13.871 -10.260 -24.047 1.00 85.81 82 VAL A C 1
ATOM 642 O O . VAL A 1 82 ? 15.014 -10.102 -23.624 1.00 85.81 82 VAL A O 1
ATOM 645 N N . GLN A 1 83 ? 13.204 -11.405 -23.865 1.00 84.81 83 GLN A N 1
ATOM 646 C CA . GLN A 1 83 ? 13.804 -12.556 -23.186 1.00 84.81 83 GLN A CA 1
ATOM 647 C C . GLN A 1 83 ? 14.881 -13.248 -24.045 1.00 84.81 83 GLN A C 1
ATOM 649 O O . GLN A 1 83 ? 14.706 -13.347 -25.268 1.00 84.81 83 GLN A O 1
ATOM 654 N N . PRO A 1 84 ? 15.938 -13.814 -23.426 1.00 85.69 84 PRO A N 1
ATOM 655 C CA . PRO A 1 84 ? 16.211 -13.810 -21.985 1.00 85.69 84 PRO A CA 1
ATOM 656 C C . PRO A 1 84 ? 16.717 -12.448 -21.489 1.00 85.69 84 PRO A C 1
ATOM 658 O O . PRO A 1 84 ? 17.349 -11.701 -22.232 1.00 85.69 84 PRO A O 1
ATOM 661 N N . VAL A 1 85 ? 16.427 -12.153 -20.223 1.00 83.81 85 VAL A N 1
ATOM 662 C CA . VAL A 1 85 ? 16.961 -10.991 -19.506 1.00 83.81 85 VAL A CA 1
ATOM 663 C C . VAL A 1 85 ? 18.026 -11.494 -18.539 1.00 83.81 85 VAL A C 1
ATOM 665 O O . VAL A 1 85 ? 17.743 -12.367 -17.717 1.00 83.81 85 VAL A O 1
ATOM 668 N N . THR A 1 86 ? 19.235 -10.958 -18.651 1.00 80.81 86 THR A N 1
ATOM 669 C CA . THR A 1 86 ? 20.326 -11.186 -17.701 1.00 80.81 86 THR A CA 1
ATOM 670 C C . THR A 1 86 ? 20.182 -10.181 -16.567 1.00 80.81 86 THR A C 1
ATOM 672 O O . THR A 1 86 ? 19.946 -9.007 -16.830 1.00 80.81 86 THR A O 1
ATOM 675 N N . VAL A 1 87 ? 20.274 -10.642 -15.320 1.00 78.00 87 VAL A N 1
ATOM 676 C CA . VAL A 1 87 ? 20.250 -9.782 -14.129 1.00 78.00 87 VAL A CA 1
ATOM 677 C C . VAL A 1 87 ? 21.665 -9.741 -13.575 1.00 78.00 87 VAL A C 1
ATOM 679 O O . VAL A 1 87 ? 22.190 -10.779 -13.173 1.00 78.00 87 VAL A O 1
ATOM 682 N N . ASP A 1 88 ? 22.262 -8.558 -13.596 1.00 67.12 88 ASP A N 1
ATOM 683 C CA . ASP A 1 88 ? 23.663 -8.328 -13.262 1.00 67.12 88 ASP A CA 1
ATOM 684 C C . ASP A 1 88 ? 23.841 -8.074 -11.760 1.00 67.12 88 ASP A C 1
ATOM 686 O O . ASP A 1 88 ? 24.766 -8.605 -11.147 1.00 67.12 88 ASP A O 1
ATOM 690 N N . GLU A 1 89 ? 22.886 -7.381 -11.129 1.00 64.50 89 GLU A N 1
ATOM 691 C CA . GLU A 1 89 ? 22.845 -7.192 -9.677 1.00 64.50 89 GLU A CA 1
ATOM 692 C C . GLU A 1 89 ? 21.430 -7.378 -9.113 1.00 64.50 89 GLU A C 1
ATOM 694 O O . GLU A 1 89 ? 20.437 -6.892 -9.660 1.00 64.50 89 GLU A O 1
ATOM 699 N N . SER A 1 90 ? 21.336 -8.080 -7.978 1.00 65.19 90 SER A N 1
ATOM 700 C CA . SER A 1 90 ? 20.111 -8.176 -7.181 1.00 65.19 90 SER A CA 1
ATOM 701 C C . SER A 1 90 ? 20.439 -7.943 -5.713 1.00 65.19 90 SER A C 1
ATOM 703 O O . SER A 1 90 ? 21.230 -8.694 -5.133 1.00 65.19 90 SER A O 1
ATOM 705 N N . ASN A 1 91 ? 19.821 -6.944 -5.087 1.00 67.88 91 ASN A N 1
ATOM 706 C CA . ASN A 1 91 ? 20.056 -6.669 -3.676 1.00 67.88 91 ASN A CA 1
ATOM 707 C C . ASN A 1 91 ? 19.221 -7.620 -2.791 1.00 67.88 91 ASN A C 1
ATOM 709 O O . ASN A 1 91 ? 17.983 -7.627 -2.877 1.00 67.88 91 ASN A O 1
ATOM 713 N N . PRO A 1 92 ? 19.866 -8.420 -1.912 1.00 70.69 92 PRO A N 1
ATOM 714 C CA . PRO A 1 92 ? 19.190 -9.400 -1.062 1.00 70.69 92 PRO A CA 1
ATOM 715 C C . PRO A 1 92 ? 18.065 -8.811 -0.208 1.00 70.69 92 PRO A C 1
ATOM 717 O O . PRO A 1 92 ? 17.098 -9.513 0.081 1.00 70.69 92 PRO A O 1
ATOM 720 N N . ARG A 1 93 ? 18.154 -7.520 0.144 1.00 72.69 93 ARG A N 1
ATOM 721 C CA . ARG A 1 93 ? 17.134 -6.787 0.906 1.00 72.69 93 ARG A CA 1
ATOM 722 C C . ARG A 1 93 ? 15.749 -6.866 0.268 1.00 72.69 93 ARG A C 1
ATOM 724 O O . ARG A 1 93 ? 14.750 -6.959 0.975 1.00 72.69 93 ARG A O 1
ATOM 731 N N . TYR A 1 94 ? 15.682 -6.834 -1.060 1.00 75.38 94 TYR A N 1
ATOM 732 C CA . TYR A 1 94 ? 14.417 -6.833 -1.795 1.00 75.38 94 TYR A CA 1
ATOM 733 C C . TYR A 1 94 ? 13.991 -8.228 -2.234 1.00 75.38 94 TYR A C 1
ATOM 735 O O . TYR A 1 94 ? 12.843 -8.415 -2.635 1.00 75.38 94 TYR A O 1
ATOM 743 N N . ARG A 1 95 ? 14.882 -9.222 -2.123 1.00 74.31 95 ARG A N 1
ATOM 744 C CA . ARG A 1 95 ? 14.636 -10.593 -2.578 1.00 74.31 95 ARG A CA 1
ATOM 745 C C . ARG A 1 95 ? 13.396 -11.185 -1.920 1.00 74.31 95 ARG A C 1
ATOM 747 O O . ARG A 1 95 ? 12.525 -11.695 -2.617 1.00 74.31 95 ARG A O 1
ATOM 754 N N . ASP A 1 96 ? 13.289 -11.090 -0.599 1.00 72.06 96 ASP A N 1
ATOM 755 C CA . ASP A 1 96 ? 12.185 -11.712 0.131 1.00 72.06 96 ASP A CA 1
ATOM 756 C C . ASP A 1 96 ? 10.852 -11.007 -0.163 1.00 72.06 96 ASP A C 1
ATOM 758 O O . ASP A 1 96 ? 9.850 -11.676 -0.415 1.00 72.06 96 ASP A O 1
ATOM 762 N N . ALA A 1 97 ? 10.846 -9.672 -0.248 1.00 69.25 97 ALA A N 1
ATOM 763 C CA . ALA A 1 97 ? 9.663 -8.901 -0.633 1.00 69.25 97 ALA A CA 1
ATOM 764 C C . ALA A 1 97 ? 9.199 -9.237 -2.063 1.00 69.25 97 ALA A C 1
ATOM 766 O O . ALA A 1 97 ? 8.013 -9.501 -2.283 1.00 69.25 97 ALA A O 1
ATOM 767 N N . LEU A 1 98 ? 10.127 -9.316 -3.021 1.00 73.25 98 LEU A N 1
ATOM 768 C CA . LEU A 1 98 ? 9.841 -9.700 -4.404 1.00 73.25 98 LEU A CA 1
ATOM 769 C C . LEU A 1 98 ? 9.334 -11.149 -4.502 1.00 73.25 98 LEU A C 1
ATOM 771 O O . LEU A 1 98 ? 8.358 -11.401 -5.204 1.00 73.25 98 LEU A O 1
ATOM 775 N N . LEU A 1 99 ? 9.926 -12.094 -3.762 1.00 69.69 99 LEU A N 1
ATOM 776 C CA . LEU A 1 99 ? 9.509 -13.505 -3.751 1.00 69.69 99 LEU A CA 1
ATOM 777 C C . LEU A 1 99 ? 8.157 -13.739 -3.063 1.00 69.69 99 LEU A C 1
ATOM 779 O O . LEU A 1 99 ? 7.422 -14.651 -3.445 1.00 69.69 99 LEU A O 1
ATOM 783 N N . GLN A 1 100 ? 7.839 -12.971 -2.021 1.00 67.62 100 GLN A N 1
ATOM 784 C CA . GLN A 1 100 ? 6.607 -13.151 -1.247 1.00 67.62 100 GLN A CA 1
ATOM 785 C C . GLN A 1 100 ? 5.416 -12.398 -1.844 1.00 67.62 100 GLN A C 1
ATOM 787 O O . GLN A 1 100 ? 4.283 -12.884 -1.775 1.00 67.62 100 GLN A O 1
ATOM 792 N N . THR A 1 101 ? 5.667 -11.217 -2.410 1.00 67.44 101 THR A N 1
ATOM 793 C CA . THR A 1 101 ? 4.621 -10.244 -2.762 1.00 67.44 101 THR A CA 1
ATOM 794 C C . THR A 1 101 ? 4.604 -9.903 -4.252 1.00 67.44 101 THR A C 1
ATOM 796 O O . THR A 1 101 ? 3.608 -9.389 -4.754 1.00 67.44 101 THR A O 1
ATOM 799 N N . GLY A 1 102 ? 5.686 -10.200 -4.981 1.00 71.38 102 GLY A N 1
ATOM 800 C CA . GLY A 1 102 ? 5.843 -9.822 -6.385 1.00 71.38 102 GLY A CA 1
ATOM 801 C C . GLY A 1 102 ? 6.070 -8.323 -6.609 1.00 71.38 102 GLY A C 1
ATOM 802 O O . GLY A 1 102 ? 6.027 -7.888 -7.757 1.00 71.38 102 GLY A O 1
ATOM 803 N N . SER A 1 103 ? 6.282 -7.536 -5.548 1.00 75.38 103 SER A N 1
ATOM 804 C CA . SER A 1 103 ? 6.504 -6.087 -5.595 1.00 75.38 103 SER A CA 1
ATOM 805 C C . SER A 1 103 ? 7.546 -5.662 -4.555 1.00 75.38 103 SER A C 1
ATOM 807 O O . SER A 1 103 ? 7.779 -6.357 -3.566 1.00 75.38 103 SER A O 1
ATOM 809 N N . VAL A 1 104 ? 8.170 -4.505 -4.761 1.00 80.56 104 VAL A N 1
ATOM 810 C CA . VAL A 1 104 ? 9.105 -3.892 -3.792 1.00 80.56 104 VAL A CA 1
ATOM 811 C C . VAL A 1 104 ? 8.354 -3.251 -2.601 1.00 80.56 104 VAL A C 1
ATOM 813 O O . VAL A 1 104 ? 7.150 -3.004 -2.732 1.00 80.56 104 VAL A O 1
ATOM 816 N N . PRO A 1 105 ? 8.986 -3.053 -1.423 1.00 78.94 105 PRO A N 1
ATOM 817 C CA . PRO A 1 105 ? 8.343 -2.514 -0.213 1.00 78.94 105 PRO A CA 1
ATOM 818 C C . PRO A 1 105 ? 7.929 -1.031 -0.335 1.00 78.94 105 PRO A C 1
ATOM 820 O O . PRO A 1 105 ? 7.905 -0.472 -1.424 1.00 78.94 105 PRO A O 1
ATOM 823 N N . THR A 1 106 ? 7.498 -0.421 0.776 1.00 81.62 106 THR A N 1
ATOM 824 C CA . THR A 1 106 ? 7.297 1.037 0.852 1.00 81.62 106 THR A CA 1
ATOM 825 C C . THR A 1 106 ? 8.625 1.744 0.618 1.00 81.62 106 THR A C 1
ATOM 827 O O . THR A 1 106 ? 9.618 1.373 1.242 1.00 81.62 106 THR A O 1
ATOM 830 N N . GLY A 1 107 ? 8.617 2.770 -0.225 1.00 85.25 107 GLY A N 1
ATOM 831 C CA . GLY A 1 107 ? 9.803 3.546 -0.556 1.00 85.25 107 GLY A CA 1
ATOM 832 C C . GLY A 1 107 ? 9.607 4.409 -1.796 1.00 85.25 107 GLY A C 1
ATOM 833 O O . GLY A 1 107 ? 8.578 4.333 -2.478 1.00 85.25 107 GLY A O 1
ATOM 834 N N . ASP A 1 108 ? 10.630 5.206 -2.075 1.00 89.12 108 ASP A N 1
ATOM 835 C CA . ASP A 1 108 ? 10.707 6.056 -3.254 1.00 89.12 108 ASP A CA 1
ATOM 836 C C . ASP A 1 108 ? 11.654 5.398 -4.246 1.00 89.12 108 ASP A C 1
ATOM 838 O O . ASP A 1 108 ? 12.824 5.164 -3.947 1.00 89.12 108 ASP A O 1
ATOM 842 N N . TYR A 1 109 ? 11.137 5.078 -5.422 1.00 90.94 109 TYR A N 1
ATOM 843 C CA . TYR A 1 109 ? 11.840 4.290 -6.415 1.00 90.94 109 TYR A CA 1
ATOM 844 C C . TYR A 1 109 ? 12.022 5.074 -7.701 1.00 90.94 109 TYR A C 1
ATOM 846 O O . TYR A 1 109 ? 11.118 5.780 -8.156 1.00 90.94 109 TYR A O 1
ATOM 854 N N . THR A 1 110 ? 13.170 4.871 -8.330 1.00 92.75 110 THR A N 1
ATOM 855 C CA . THR A 1 110 ? 13.413 5.298 -9.702 1.00 92.75 110 THR A CA 1
ATOM 856 C C . THR A 1 110 ? 13.647 4.065 -10.553 1.00 92.75 110 THR A C 1
ATOM 858 O O . THR A 1 110 ? 14.440 3.191 -10.206 1.00 92.75 110 THR A O 1
ATOM 861 N N . ILE A 1 111 ? 12.939 3.994 -11.676 1.00 93.88 111 ILE A N 1
ATOM 862 C CA . ILE A 1 111 ? 13.233 3.033 -12.730 1.00 93.88 111 ILE A CA 1
ATOM 863 C C . ILE A 1 111 ? 13.684 3.755 -13.983 1.00 93.88 111 ILE A C 1
ATOM 865 O O . ILE A 1 111 ? 13.113 4.784 -14.343 1.00 93.88 111 ILE A O 1
ATOM 869 N N . CYS A 1 112 ? 14.676 3.202 -14.662 1.00 95.00 112 CYS A N 1
ATOM 870 C CA . CYS A 1 112 ? 15.174 3.720 -15.924 1.00 95.00 112 CYS A CA 1
ATOM 871 C C . CYS A 1 112 ? 15.302 2.591 -16.941 1.00 95.00 112 CYS A C 1
ATOM 873 O O . CYS A 1 112 ? 15.598 1.450 -16.593 1.00 95.00 112 CYS A O 1
ATOM 875 N N . CYS A 1 113 ? 15.096 2.928 -18.208 1.00 96.50 113 CYS A N 1
ATOM 876 C CA . CYS A 1 113 ? 15.417 2.055 -19.324 1.00 96.50 113 CYS A CA 1
ATOM 877 C C . CYS A 1 113 ? 16.213 2.842 -20.364 1.00 96.50 113 CYS A C 1
ATOM 879 O O . CYS A 1 113 ? 15.871 3.981 -20.698 1.00 96.50 113 CYS A O 1
ATOM 881 N N . GLU A 1 114 ? 17.280 2.225 -20.854 1.00 97.12 114 GLU A N 1
ATOM 882 C CA . GLU A 1 114 ? 18.168 2.734 -21.889 1.00 97.12 114 GLU A CA 1
ATOM 883 C C . GLU A 1 114 ? 18.099 1.829 -23.116 1.00 97.12 114 GLU A C 1
ATOM 885 O O . GLU A 1 114 ? 18.089 0.604 -22.994 1.00 97.12 114 GLU A O 1
ATOM 890 N N . VAL A 1 115 ? 18.082 2.438 -24.300 1.00 97.06 115 VAL A N 1
ATOM 891 C CA . VAL A 1 115 ? 18.273 1.742 -25.576 1.00 97.06 115 VAL A CA 1
ATOM 892 C C . VAL A 1 115 ? 19.726 1.912 -25.975 1.00 97.06 115 VAL A C 1
ATOM 894 O O . VAL A 1 115 ? 20.177 3.046 -26.140 1.00 97.06 115 VAL A O 1
ATOM 897 N N . ILE A 1 116 ? 20.447 0.809 -26.143 1.00 97.00 116 ILE A N 1
ATOM 898 C CA . ILE A 1 116 ? 21.887 0.818 -26.389 1.00 97.00 116 ILE A CA 1
ATOM 899 C C . ILE A 1 116 ? 22.187 0.116 -27.711 1.00 97.00 116 ILE A C 1
ATOM 901 O O . ILE A 1 116 ? 21.661 -0.962 -27.987 1.00 97.00 116 ILE A O 1
ATOM 905 N N . LEU A 1 117 ? 23.021 0.739 -28.543 1.00 96.75 117 LEU A N 1
ATOM 906 C CA . LEU A 1 117 ? 23.481 0.160 -29.799 1.00 96.75 117 LEU A CA 1
ATOM 907 C C . LEU A 1 117 ? 24.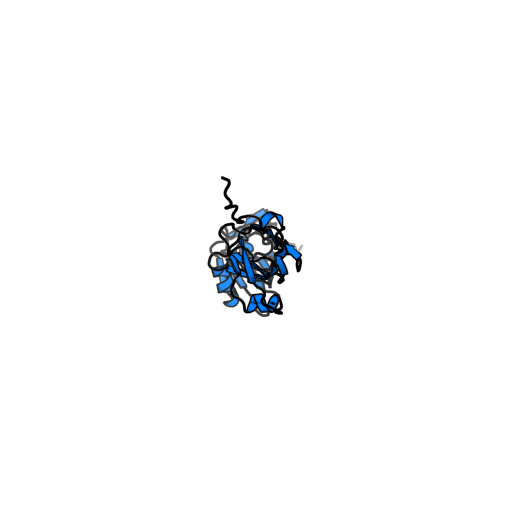461 -0.985 -29.521 1.00 96.75 117 LEU A C 1
ATOM 909 O O . LEU A 1 117 ? 25.465 -0.797 -28.839 1.00 96.75 117 LEU A O 1
ATOM 913 N N . ALA A 1 118 ? 24.200 -2.160 -30.092 1.00 96.44 118 ALA A N 1
ATOM 914 C CA . ALA A 1 118 ? 24.985 -3.363 -29.815 1.00 96.44 118 ALA A CA 1
ATOM 915 C C . ALA A 1 118 ? 26.417 -3.317 -30.381 1.00 96.44 118 ALA A C 1
ATOM 917 O O . ALA A 1 118 ? 27.281 -4.058 -29.927 1.00 96.44 118 ALA A O 1
ATOM 918 N N . GLU A 1 119 ? 26.676 -2.475 -31.387 1.00 95.44 119 GLU A N 1
ATOM 919 C CA . GLU A 1 119 ? 27.985 -2.391 -32.050 1.00 95.44 119 GLU A CA 1
ATOM 920 C C . GLU A 1 119 ? 29.059 -1.725 -31.174 1.00 95.44 119 GLU A C 1
ATOM 922 O O . GLU A 1 119 ? 30.233 -2.081 -31.259 1.00 95.44 119 GLU A O 1
ATOM 927 N N . ASN A 1 120 ? 28.677 -0.730 -30.372 1.00 94.81 120 ASN A N 1
ATOM 928 C CA . ASN A 1 120 ? 29.628 0.164 -29.704 1.00 94.81 120 ASN A CA 1
ATOM 929 C C . ASN A 1 120 ? 29.172 0.659 -28.322 1.00 94.81 120 ASN A C 1
ATOM 931 O O . ASN A 1 120 ? 29.757 1.609 -27.799 1.00 94.81 120 ASN A O 1
ATOM 935 N N . ASP A 1 121 ? 28.107 0.073 -27.775 1.00 95.12 121 ASP A N 1
ATOM 936 C CA . ASP A 1 121 ? 27.506 0.437 -26.490 1.00 95.12 121 ASP A CA 1
ATOM 937 C C . ASP A 1 121 ? 27.050 1.905 -26.385 1.00 95.12 121 ASP A C 1
ATOM 939 O O . ASP A 1 121 ? 26.903 2.467 -25.296 1.00 95.12 121 ASP A O 1
ATOM 943 N N . GLN A 1 122 ? 26.783 2.558 -27.519 1.00 95.00 122 GLN A N 1
ATOM 944 C CA . GLN A 1 122 ? 26.254 3.915 -27.526 1.00 95.00 122 GLN A CA 1
ATOM 945 C C . GLN A 1 122 ? 24.794 3.933 -27.054 1.00 95.00 122 GLN A C 1
ATOM 947 O O . GLN A 1 122 ? 23.919 3.323 -27.668 1.00 95.00 122 GLN A O 1
ATOM 952 N N . VAL A 1 123 ? 24.505 4.724 -26.018 1.00 96.25 123 VAL A N 1
ATOM 953 C CA . VAL A 1 123 ? 23.131 5.010 -25.579 1.00 96.25 123 VAL A CA 1
ATOM 954 C C . VAL A 1 123 ? 22.418 5.863 -26.636 1.00 96.25 123 VAL A C 1
ATOM 956 O O . VAL A 1 123 ? 22.817 6.993 -26.922 1.00 96.25 123 VAL A O 1
ATOM 959 N N . LEU A 1 124 ? 21.345 5.323 -27.212 1.00 95.75 124 LEU A N 1
ATOM 960 C CA . LEU A 1 124 ? 20.523 5.963 -28.245 1.00 95.75 124 LEU A CA 1
ATOM 961 C C . LEU A 1 124 ? 19.315 6.716 -27.670 1.00 95.75 124 LEU A C 1
ATOM 963 O O . LEU A 1 124 ? 18.767 7.600 -28.333 1.00 95.75 124 LEU A O 1
ATOM 967 N N . GLY A 1 125 ? 18.902 6.363 -26.450 1.00 95.19 125 GLY A N 1
ATOM 968 C CA . GLY A 1 125 ? 17.809 6.996 -25.719 1.00 95.19 125 GLY A CA 1
ATOM 969 C C . GLY A 1 125 ? 17.678 6.450 -24.297 1.00 95.19 125 GLY A C 1
ATOM 970 O O . GLY A 1 125 ? 18.058 5.311 -24.033 1.00 95.19 125 GLY A O 1
ATOM 971 N N . ARG A 1 126 ? 17.130 7.264 -23.389 1.00 96.44 126 ARG A N 1
ATOM 972 C CA . ARG A 1 126 ? 16.861 6.910 -21.988 1.00 96.44 126 ARG A CA 1
ATOM 973 C C . ARG A 1 126 ? 15.552 7.546 -21.530 1.00 96.44 126 ARG A C 1
ATOM 975 O O . ARG A 1 126 ? 15.317 8.717 -21.816 1.00 96.44 126 ARG A O 1
ATOM 982 N N . ASP A 1 127 ? 14.734 6.800 -20.795 1.00 97.31 127 ASP A N 1
ATOM 983 C CA . ASP A 1 127 ? 13.584 7.342 -20.063 1.00 97.31 127 ASP A CA 1
ATOM 984 C C . ASP A 1 127 ? 13.554 6.764 -18.647 1.00 97.31 127 ASP A C 1
ATOM 986 O O . ASP A 1 127 ? 13.889 5.598 -18.435 1.00 97.31 127 ASP A O 1
ATOM 990 N N . CYS A 1 128 ? 13.149 7.591 -17.687 1.00 95.62 128 CYS A N 1
ATOM 991 C CA . CYS A 1 128 ? 13.029 7.209 -16.288 1.00 95.62 128 CYS A CA 1
ATOM 992 C C . CYS A 1 128 ? 11.636 7.549 -15.748 1.00 95.62 128 CYS A C 1
ATOM 994 O O . CYS A 1 128 ? 10.953 8.465 -16.227 1.00 95.62 128 CYS A O 1
ATOM 996 N N . LYS A 1 129 ? 11.200 6.797 -14.739 1.00 94.94 129 LYS A N 1
ATOM 997 C CA . LYS A 1 129 ? 9.956 7.027 -14.004 1.00 94.94 129 LYS A CA 1
ATOM 998 C C . LYS A 1 129 ? 10.229 6.955 -12.515 1.00 94.94 129 LYS A C 1
ATOM 1000 O O . LYS A 1 129 ? 10.899 6.043 -12.040 1.00 94.94 129 LYS A O 1
ATOM 1005 N N . PHE A 1 130 ? 9.656 7.913 -11.803 1.00 91.12 130 PHE A N 1
ATOM 1006 C CA . PHE A 1 130 ? 9.636 7.935 -10.352 1.00 91.12 130 PHE A CA 1
ATOM 1007 C C . PHE A 1 130 ? 8.357 7.250 -9.876 1.00 91.12 130 PHE A C 1
ATOM 1009 O O . PHE A 1 130 ? 7.279 7.456 -10.446 1.00 91.12 130 PHE A O 1
ATOM 1016 N N . VAL A 1 131 ? 8.477 6.412 -8.854 1.00 88.75 131 VAL A N 1
ATOM 1017 C CA . VAL A 1 131 ? 7.374 5.654 -8.269 1.00 88.75 131 VAL A CA 1
ATOM 1018 C C . VAL A 1 131 ? 7.482 5.752 -6.761 1.00 88.75 131 VAL A C 1
ATOM 1020 O O . VAL A 1 131 ? 8.462 5.311 -6.178 1.00 88.75 131 VAL A O 1
ATOM 1023 N N . ILE A 1 132 ? 6.451 6.295 -6.129 1.00 84.19 132 ILE A N 1
ATOM 1024 C CA . ILE A 1 132 ? 6.322 6.273 -4.676 1.00 84.19 132 ILE A CA 1
ATOM 1025 C C . ILE A 1 132 ? 5.409 5.105 -4.335 1.00 84.19 132 ILE A C 1
ATOM 1027 O O . ILE A 1 132 ? 4.300 4.999 -4.868 1.00 84.19 132 ILE A O 1
ATOM 1031 N N . ILE A 1 133 ? 5.875 4.222 -3.461 1.00 80.88 133 ILE A N 1
ATOM 1032 C CA . ILE A 1 133 ? 5.064 3.138 -2.921 1.00 80.88 133 ILE A CA 1
ATOM 1033 C C . ILE A 1 133 ? 4.821 3.445 -1.463 1.00 80.88 133 ILE A C 1
ATOM 1035 O O . ILE A 1 133 ? 5.742 3.399 -0.652 1.00 80.88 133 ILE A O 1
ATOM 1039 N N . ASN A 1 134 ? 3.563 3.714 -1.129 1.00 75.50 134 ASN A N 1
ATOM 1040 C CA . ASN A 1 134 ? 3.127 3.828 0.248 1.00 75.50 134 ASN A CA 1
ATOM 1041 C C . ASN A 1 134 ? 2.168 2.685 0.572 1.00 75.50 134 ASN A C 1
ATOM 1043 O O . ASN A 1 134 ? 1.033 2.656 0.100 1.00 75.50 134 ASN A O 1
ATOM 1047 N N . ARG A 1 135 ? 2.633 1.729 1.378 1.00 69.88 135 ARG A N 1
ATOM 1048 C CA . ARG A 1 135 ? 1.803 0.610 1.840 1.00 69.88 135 ARG A CA 1
ATOM 1049 C C . ARG A 1 135 ? 1.003 0.944 3.097 1.00 69.88 135 ARG A C 1
ATOM 1051 O O . ARG A 1 135 ? 0.283 0.080 3.578 1.00 69.88 135 ARG A O 1
ATOM 1058 N N . LEU A 1 136 ? 1.099 2.159 3.641 1.00 71.00 136 LEU A N 1
ATOM 1059 C CA . LEU A 1 136 ? 0.316 2.517 4.817 1.00 71.00 136 LEU A CA 1
ATOM 1060 C C . LEU A 1 136 ? -1.153 2.743 4.445 1.00 71.00 136 LEU A C 1
ATOM 1062 O O . LEU A 1 136 ? -1.491 3.713 3.769 1.00 71.00 136 LEU A O 1
ATOM 1066 N N . THR A 1 137 ? -2.036 1.875 4.938 1.00 77.38 137 THR A N 1
ATOM 1067 C CA . THR A 1 137 ? -3.479 2.140 4.988 1.00 77.38 137 THR A CA 1
ATOM 1068 C C . THR A 1 137 ? -3.909 2.066 6.442 1.00 77.38 137 THR A C 1
ATOM 1070 O O . THR A 1 137 ? -4.112 0.995 7.003 1.00 77.38 137 THR A O 1
ATOM 1073 N N . ILE A 1 138 ? -3.960 3.226 7.088 1.00 89.88 138 ILE A N 1
ATOM 1074 C CA . ILE A 1 138 ? -4.489 3.346 8.444 1.00 89.88 138 ILE A CA 1
ATOM 1075 C C . ILE A 1 138 ? -6.012 3.380 8.291 1.00 89.88 138 ILE A C 1
ATOM 1077 O O . ILE A 1 138 ? -6.524 4.307 7.655 1.00 89.88 138 ILE A O 1
ATOM 1081 N N . PRO A 1 139 ? -6.753 2.373 8.785 1.00 94.88 139 PRO A N 1
ATOM 1082 C CA . PRO A 1 139 ? -8.205 2.400 8.718 1.00 94.88 139 PRO A CA 1
ATOM 1083 C C . PRO A 1 139 ? -8.748 3.558 9.552 1.00 94.88 139 PRO A C 1
ATOM 1085 O O . PRO A 1 139 ? -8.354 3.748 10.700 1.00 94.88 139 PRO A O 1
ATOM 1088 N N . ILE A 1 140 ? -9.677 4.307 8.973 1.00 96.31 140 ILE A N 1
ATOM 1089 C CA . ILE A 1 140 ? -10.403 5.385 9.636 1.00 96.31 140 ILE A CA 1
ATOM 1090 C C . ILE A 1 140 ? -11.740 4.807 10.088 1.00 96.31 140 ILE A C 1
ATOM 1092 O O . ILE A 1 140 ? -12.501 4.299 9.261 1.00 96.31 140 ILE A O 1
ATOM 1096 N N . LEU A 1 141 ? -12.003 4.834 11.391 1.00 98.31 141 LEU A N 1
ATOM 1097 C CA . LEU A 1 141 ? -13.232 4.294 11.967 1.00 98.31 141 LEU A CA 1
ATOM 1098 C C . LEU A 1 141 ? -14.417 5.222 11.662 1.00 98.31 141 LEU A C 1
ATOM 1100 O O . LEU A 1 141 ? -14.250 6.432 11.524 1.00 98.31 141 LEU A O 1
ATOM 1104 N N . ILE A 1 142 ? -15.609 4.645 11.494 1.00 98.38 142 ILE A N 1
ATOM 1105 C CA . ILE A 1 142 ? -16.831 5.386 11.140 1.00 98.38 142 ILE A CA 1
ATOM 1106 C C . ILE A 1 142 ? -17.949 5.086 12.140 1.00 98.38 142 ILE A C 1
ATOM 1108 O O . ILE A 1 142 ? -18.611 6.000 12.627 1.00 98.38 142 ILE A O 1
ATOM 1112 N N . THR A 1 143 ? -18.201 3.814 12.447 1.00 98.12 143 THR A N 1
ATOM 1113 C CA . THR A 1 143 ? -19.292 3.410 13.349 1.00 98.12 143 THR A CA 1
ATOM 1114 C C . THR A 1 143 ? -18.918 2.126 14.091 1.00 98.12 143 THR A C 1
ATOM 1116 O O . THR A 1 143 ? -18.290 1.264 13.472 1.00 98.12 143 THR A O 1
ATOM 1119 N N . PRO A 1 144 ? -19.309 1.960 15.368 1.00 98.19 144 PRO A N 1
ATOM 1120 C CA . PRO A 1 144 ? -19.897 2.977 16.258 1.00 98.19 144 PRO A CA 1
ATOM 1121 C C . PRO A 1 144 ? -18.940 4.153 16.519 1.00 98.19 144 PRO A C 1
ATOM 1123 O O . PRO A 1 144 ? -17.745 3.891 16.583 1.00 98.19 144 PRO A O 1
ATOM 1126 N N . PRO A 1 145 ? -19.404 5.415 16.642 1.00 98.31 145 PRO A N 1
ATOM 1127 C CA . PRO A 1 145 ? -18.532 6.550 16.965 1.00 98.31 145 PRO A CA 1
ATOM 1128 C C . PRO A 1 145 ? -17.800 6.374 18.298 1.00 98.31 145 PRO A C 1
ATOM 1130 O O . PRO A 1 145 ? -18.284 5.661 19.182 1.00 98.31 145 PRO A O 1
ATOM 1133 N N . ASP A 1 146 ? -16.659 7.044 18.456 1.00 98.62 146 ASP A N 1
ATOM 1134 C CA . ASP A 1 146 ? -15.914 6.995 19.714 1.00 98.62 146 ASP A CA 1
ATOM 1135 C C . ASP A 1 146 ? -16.735 7.537 20.891 1.00 98.62 146 ASP A C 1
ATOM 1137 O O . ASP A 1 146 ? -17.479 8.510 20.760 1.00 98.62 146 ASP A O 1
ATOM 1141 N N . GLU A 1 147 ? -16.598 6.862 22.027 1.00 98.06 147 GLU A N 1
ATOM 1142 C CA . GLU A 1 147 ? -17.286 7.105 23.297 1.00 98.06 147 GLU A CA 1
ATOM 1143 C C . GLU A 1 147 ? -18.825 7.152 23.197 1.00 98.06 147 GLU A C 1
ATOM 1145 O O . GLU A 1 147 ? -19.488 7.723 24.061 1.00 98.06 147 GLU A O 1
ATOM 1150 N N . SER A 1 148 ? -19.410 6.534 22.164 1.00 98.00 148 SER A N 1
ATOM 1151 C CA . SER A 1 148 ? -20.863 6.534 21.947 1.00 98.00 148 SER A CA 1
ATOM 1152 C C . SER A 1 148 ? -21.619 5.500 22.786 1.00 98.00 148 SER A C 1
ATOM 1154 O O . SER A 1 148 ? -21.070 4.476 23.203 1.00 98.00 148 SER A O 1
ATOM 1156 N N . ASP A 1 149 ? -22.915 5.747 22.976 1.00 98.00 149 ASP A N 1
ATOM 1157 C CA . ASP A 1 149 ? -23.860 4.754 23.481 1.00 98.00 149 ASP A CA 1
ATOM 1158 C C . ASP A 1 149 ? -24.472 3.980 22.307 1.00 98.00 149 ASP A C 1
ATOM 1160 O O . ASP A 1 149 ? -24.979 4.566 21.349 1.00 98.00 149 ASP A O 1
ATOM 1164 N N . VAL A 1 150 ? -24.427 2.652 22.387 1.00 97.56 150 VAL A N 1
ATOM 1165 C CA . VAL A 1 150 ? -24.916 1.729 21.356 1.00 97.56 150 VAL A CA 1
ATOM 1166 C C . VAL A 1 150 ? -26.088 0.944 21.923 1.00 97.56 150 VAL A C 1
ATOM 1168 O O . VAL A 1 150 ? -25.927 0.233 22.915 1.00 97.56 150 VAL A O 1
ATOM 1171 N N . ALA A 1 151 ? -27.257 1.054 21.296 1.00 96.44 151 ALA A N 1
ATOM 1172 C CA . ALA A 1 151 ? -28.474 0.377 21.748 1.00 96.44 151 ALA A CA 1
ATOM 1173 C C . ALA A 1 151 ? -28.785 -0.887 20.938 1.00 96.44 151 ALA A C 1
ATOM 1175 O O . ALA A 1 151 ? -29.483 -1.782 21.415 1.00 96.44 151 ALA A O 1
ATOM 1176 N N . GLU A 1 152 ? -28.264 -0.974 19.716 1.00 95.12 152 GLU A N 1
ATOM 1177 C CA . GLU A 1 152 ? -28.503 -2.078 18.803 1.00 95.12 152 GLU A CA 1
ATOM 1178 C C . GLU A 1 152 ? -27.919 -3.378 19.359 1.00 95.12 152 GLU A C 1
ATOM 1180 O O . GLU A 1 152 ? -26.726 -3.472 19.642 1.00 95.12 152 GLU A O 1
ATOM 1185 N N . LEU A 1 153 ? -28.744 -4.425 19.443 1.00 93.50 153 LEU A N 1
ATOM 1186 C CA . LEU A 1 153 ? -28.309 -5.762 19.861 1.00 93.50 153 LEU A CA 1
ATOM 1187 C C . LEU A 1 153 ? -27.178 -6.320 18.980 1.00 93.50 153 LEU A C 1
ATOM 1189 O O . LEU A 1 153 ? -26.293 -7.035 19.452 1.00 93.50 153 LEU A O 1
ATOM 1193 N N . LEU A 1 154 ? -27.229 -6.002 17.688 1.00 96.56 154 LEU A N 1
ATOM 1194 C CA . LEU A 1 154 ? -26.236 -6.380 16.694 1.00 96.56 154 LEU A CA 1
ATOM 1195 C C . LEU A 1 154 ? -25.708 -5.084 16.064 1.00 96.56 154 LEU A C 1
ATOM 1197 O O . LEU A 1 154 ? -26.231 -4.655 15.033 1.00 96.56 154 LEU A O 1
ATOM 1201 N N . PRO A 1 155 ? -24.718 -4.415 16.671 1.00 97.12 155 PRO A N 1
ATOM 1202 C CA . PRO A 1 155 ? -24.200 -3.179 16.109 1.00 97.12 155 PRO A CA 1
ATOM 1203 C C . PRO A 1 155 ? -23.457 -3.431 14.796 1.00 97.12 155 PRO A C 1
ATOM 1205 O O . PRO A 1 155 ? -22.924 -4.517 14.544 1.00 97.12 155 PRO A O 1
ATOM 1208 N N . VAL A 1 156 ? -23.407 -2.408 13.950 1.00 98.25 156 VAL A N 1
ATOM 1209 C CA . VAL A 1 156 ? -22.590 -2.421 12.736 1.00 98.25 156 VAL A CA 1
ATOM 1210 C C . VAL A 1 156 ? -21.272 -1.727 13.030 1.00 98.25 156 VAL A C 1
ATOM 1212 O O . VAL A 1 156 ? -21.249 -0.565 13.422 1.00 98.25 156 VAL A O 1
ATOM 1215 N N . PHE A 1 157 ? -20.175 -2.428 12.768 1.00 98.69 157 PHE A N 1
ATOM 1216 C CA . PHE A 1 157 ? -18.849 -1.838 12.702 1.00 98.69 157 PHE A CA 1
ATOM 1217 C C . PHE A 1 157 ? -18.561 -1.416 11.264 1.00 98.69 157 PHE A C 1
ATOM 1219 O O . PHE A 1 157 ? -18.785 -2.185 10.325 1.00 98.69 157 PHE A O 1
ATOM 1226 N N . SER A 1 158 ? -18.068 -0.202 11.062 1.00 98.50 158 SER A N 1
ATOM 1227 C CA . SER A 1 158 ? -17.665 0.291 9.748 1.00 98.50 158 SER A CA 1
ATOM 1228 C C . SER A 1 158 ? -16.433 1.180 9.844 1.00 98.50 158 SER A C 1
ATOM 1230 O O . SER A 1 158 ? -16.204 1.886 10.829 1.00 98.50 158 SER A O 1
ATOM 1232 N N . TRP A 1 159 ? -15.610 1.097 8.808 1.00 97.62 159 TRP A N 1
ATOM 1233 C CA . TRP A 1 159 ? -14.382 1.859 8.647 1.00 97.62 159 TRP A CA 1
ATOM 1234 C C . TRP A 1 159 ? -14.175 2.167 7.164 1.00 97.62 159 TRP A C 1
ATOM 1236 O O . TRP A 1 159 ? -14.915 1.697 6.300 1.00 97.62 159 TRP A O 1
ATOM 1246 N N . MET A 1 160 ? -13.159 2.955 6.843 1.00 94.94 16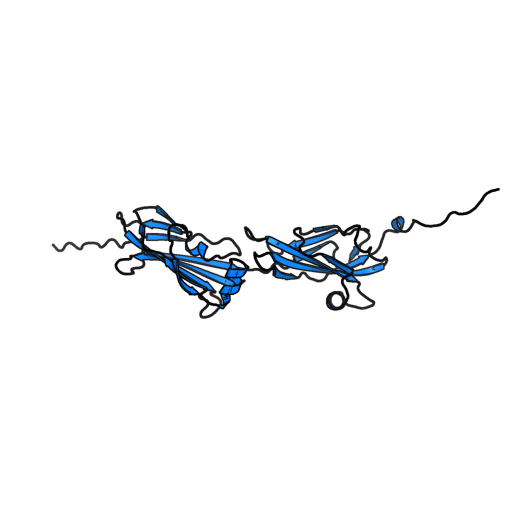0 MET A N 1
ATOM 1247 C CA . MET A 1 160 ? -12.700 3.158 5.472 1.00 94.94 160 MET A CA 1
ATOM 1248 C C . MET A 1 160 ? -11.172 3.176 5.419 1.00 94.94 160 MET A C 1
ATOM 1250 O O . MET A 1 160 ? -10.532 3.606 6.377 1.00 94.94 160 MET A O 1
ATOM 1254 N N . PRO A 1 161 ? -10.550 2.708 4.327 1.00 90.44 161 PRO A N 1
ATOM 1255 C CA . PRO A 1 161 ? -9.112 2.855 4.162 1.00 90.44 161 PRO A CA 1
ATOM 1256 C C . PRO A 1 161 ? -8.751 4.332 3.948 1.00 90.44 161 PRO A C 1
ATOM 1258 O O . PRO A 1 161 ? -9.463 5.048 3.242 1.00 90.44 161 PRO A O 1
ATOM 1261 N N . SER A 1 162 ? -7.619 4.782 4.499 1.00 85.00 162 SER A N 1
ATOM 1262 C CA . SER A 1 162 ? -7.106 6.145 4.273 1.00 85.00 162 SER A CA 1
ATOM 1263 C C . SER A 1 162 ? -6.720 6.418 2.814 1.00 85.00 162 SER A C 1
ATOM 1265 O O . SER A 1 162 ? -6.653 7.569 2.388 1.00 85.00 162 SER A O 1
ATOM 1267 N N . MET A 1 163 ? -6.461 5.361 2.041 1.00 78.81 163 MET A N 1
ATOM 1268 C CA . MET A 1 163 ? -6.132 5.410 0.619 1.00 78.81 163 MET A CA 1
ATOM 1269 C C . MET A 1 163 ? -6.824 4.248 -0.103 1.00 78.81 163 MET A C 1
ATOM 1271 O O . MET A 1 163 ? -6.810 3.129 0.417 1.00 78.81 163 MET A O 1
ATOM 1275 N N . PRO A 1 164 ? -7.411 4.463 -1.293 1.00 76.50 164 PRO A N 1
ATOM 1276 C CA . PRO A 1 164 ? -7.975 3.374 -2.083 1.00 76.50 164 PRO A CA 1
ATOM 1277 C C . PRO A 1 164 ? -6.913 2.307 -2.411 1.00 76.50 164 PRO A C 1
ATOM 1279 O O . PRO A 1 164 ? -5.775 2.675 -2.718 1.00 76.50 164 PRO A O 1
ATOM 1282 N N . PRO A 1 165 ? -7.263 1.005 -2.404 1.00 74.69 165 PRO A N 1
ATOM 1283 C CA . PRO A 1 165 ? -6.349 -0.046 -2.840 1.00 74.69 165 PRO A CA 1
ATOM 1284 C C . PRO A 1 165 ? -5.874 0.185 -4.279 1.00 74.69 165 PRO A C 1
ATOM 1286 O O . PRO A 1 165 ? -6.667 0.545 -5.155 1.00 74.69 165 PRO A O 1
ATOM 1289 N N . GLY A 1 166 ? -4.591 -0.066 -4.539 1.00 70.06 166 GLY A N 1
ATOM 1290 C CA . GLY A 1 166 ? -4.044 -0.033 -5.897 1.00 70.06 166 GLY A CA 1
ATOM 1291 C C . GLY A 1 166 ? -4.584 -1.176 -6.777 1.00 70.06 166 GLY A C 1
ATOM 1292 O O . GLY A 1 166 ? -5.102 -2.174 -6.262 1.00 70.06 166 GLY A O 1
ATOM 1293 N N . PRO A 1 167 ? -4.454 -1.092 -8.116 1.00 65.31 167 PRO A N 1
ATOM 1294 C CA . PRO A 1 167 ? -4.876 -2.163 -9.016 1.00 65.31 167 PRO A CA 1
ATOM 1295 C C . PRO A 1 167 ? -4.251 -3.520 -8.653 1.00 65.31 167 PRO A C 1
ATOM 1297 O O . PRO A 1 167 ? -3.033 -3.672 -8.594 1.00 65.31 167 PRO A O 1
ATOM 1300 N N . GLY A 1 168 ? -5.094 -4.531 -8.426 1.00 71.12 168 GLY A N 1
ATOM 1301 C CA . GLY A 1 168 ? -4.655 -5.887 -8.077 1.00 71.12 168 GLY A CA 1
ATOM 1302 C C . GLY A 1 168 ? -4.221 -6.081 -6.619 1.00 71.12 168 GLY A C 1
ATOM 1303 O O . GLY A 1 168 ? -3.897 -7.211 -6.253 1.00 71.12 168 GLY A O 1
ATOM 1304 N N . GLN A 1 169 ? -4.248 -5.034 -5.788 1.00 76.88 169 GLN A N 1
ATOM 1305 C CA . GLN A 1 169 ? -4.016 -5.149 -4.351 1.00 76.88 169 GLN A CA 1
ATOM 1306 C C . GLN A 1 169 ? -5.229 -5.806 -3.681 1.00 76.88 169 GLN A C 1
ATOM 1308 O O . GLN A 1 169 ? -6.374 -5.407 -3.900 1.00 76.88 169 GLN A O 1
ATOM 1313 N N . ARG A 1 170 ? -4.984 -6.830 -2.862 1.00 85.62 170 ARG A N 1
ATOM 1314 C CA . ARG A 1 170 ? -6.018 -7.484 -2.051 1.00 85.62 170 ARG A CA 1
ATOM 1315 C C . ARG A 1 170 ? -5.823 -7.050 -0.610 1.00 85.62 170 ARG A C 1
ATOM 1317 O O . ARG A 1 170 ? -4.832 -7.434 -0.002 1.00 85.62 170 ARG A O 1
ATOM 1324 N N . ILE A 1 171 ? -6.733 -6.231 -0.094 1.00 88.94 171 ILE A N 1
ATOM 1325 C CA . ILE A 1 171 ? -6.685 -5.765 1.294 1.00 88.94 171 ILE A CA 1
ATOM 1326 C C . ILE A 1 171 ? -7.715 -6.538 2.111 1.00 88.94 171 ILE A C 1
ATOM 1328 O O . ILE A 1 171 ? -8.859 -6.697 1.681 1.00 88.94 171 ILE A O 1
ATOM 1332 N N . SER A 1 172 ? -7.308 -6.996 3.290 1.00 94.25 172 SER A N 1
ATOM 1333 C CA . SER A 1 172 ? -8.201 -7.550 4.300 1.00 94.25 172 SER A CA 1
ATOM 1334 C C . SER A 1 172 ? -7.986 -6.892 5.653 1.00 94.25 172 SER A C 1
ATOM 1336 O O . SER A 1 172 ? -6.940 -6.299 5.921 1.00 94.25 172 SER A O 1
ATOM 1338 N N . TYR A 1 173 ? -8.996 -7.004 6.508 1.00 97.06 173 TYR A N 1
ATOM 1339 C CA . TYR A 1 173 ? -9.024 -6.352 7.808 1.00 97.06 173 TYR A CA 1
ATOM 1340 C C . TYR A 1 173 ? -9.244 -7.357 8.932 1.00 97.06 173 TYR A C 1
ATOM 1342 O O . TYR A 1 173 ? -9.984 -8.329 8.771 1.00 97.06 173 TYR A O 1
ATOM 1350 N N . ASP A 1 174 ? -8.637 -7.091 10.079 1.00 98.31 174 ASP A N 1
ATOM 1351 C CA . ASP A 1 174 ? -8.882 -7.819 11.316 1.00 98.31 174 ASP A CA 1
ATOM 1352 C C . ASP A 1 174 ? -9.517 -6.851 12.318 1.00 98.31 174 ASP A C 1
ATOM 1354 O O . ASP A 1 174 ? -8.968 -5.781 12.584 1.00 98.31 174 ASP A O 1
ATOM 1358 N N . ILE A 1 175 ? -10.678 -7.218 12.862 1.00 98.69 175 ILE A N 1
ATOM 1359 C CA . ILE A 1 175 ? -11.330 -6.487 13.952 1.00 98.69 175 ILE A CA 1
ATOM 1360 C C . ILE A 1 175 ? -11.004 -7.157 15.280 1.00 98.69 175 ILE A C 1
ATOM 1362 O O . ILE A 1 175 ? -11.016 -8.386 15.392 1.00 98.69 175 ILE A O 1
ATOM 1366 N N . ARG A 1 176 ? -10.765 -6.337 16.301 1.00 98.69 176 ARG A N 1
ATOM 1367 C CA . ARG A 1 176 ? -10.653 -6.777 17.690 1.00 98.69 176 ARG A CA 1
ATOM 1368 C C . ARG A 1 176 ? -11.511 -5.878 18.562 1.00 98.69 176 ARG A C 1
ATOM 1370 O O . ARG A 1 176 ? -11.353 -4.663 18.518 1.00 98.69 176 ARG A O 1
ATOM 1377 N N . VAL A 1 177 ? -12.374 -6.488 19.363 1.00 98.81 177 VAL A N 1
ATOM 1378 C CA . VAL A 1 177 ? -13.208 -5.848 20.382 1.00 98.81 177 VAL A CA 1
ATOM 1379 C C . VAL A 1 177 ? -12.863 -6.478 21.724 1.00 98.81 177 VAL A C 1
ATOM 1381 O O . VAL A 1 177 ? -12.738 -7.699 21.824 1.00 98.81 177 VAL A O 1
ATOM 1384 N N . VAL A 1 178 ? -12.712 -5.668 22.762 1.00 98.81 178 VAL A N 1
ATOM 1385 C CA . VAL A 1 178 ? -12.431 -6.107 24.134 1.00 98.81 178 VAL A CA 1
ATOM 1386 C C . VAL A 1 178 ? -13.368 -5.402 25.101 1.00 98.81 178 VAL A C 1
ATOM 1388 O O . VAL A 1 178 ? -13.794 -4.276 24.857 1.00 98.81 178 VAL A O 1
ATOM 1391 N N . GLU A 1 179 ? -13.668 -6.051 26.217 1.00 98.62 179 GLU A N 1
ATOM 1392 C CA . GLU A 1 179 ? -14.323 -5.393 27.345 1.00 98.62 179 GLU A CA 1
ATOM 1393 C C . GLU A 1 179 ? -13.323 -4.489 28.072 1.00 98.62 179 GLU A C 1
ATOM 1395 O O . GLU A 1 179 ? -12.141 -4.824 28.181 1.00 98.62 179 GLU A O 1
ATOM 1400 N N . ILE A 1 180 ? -13.787 -3.347 28.571 1.00 98.69 180 ILE A N 1
ATOM 1401 C CA . ILE A 1 180 ? -13.005 -2.440 29.407 1.00 98.69 180 ILE A CA 1
ATOM 1402 C C . ILE A 1 180 ? -13.424 -2.652 30.861 1.00 98.69 180 ILE A C 1
ATOM 1404 O O . ILE A 1 180 ? -14.587 -2.447 31.213 1.00 98.69 180 ILE A O 1
ATOM 1408 N N . PHE A 1 181 ? -12.471 -3.017 31.721 1.00 97.44 181 PHE A N 1
ATOM 1409 C CA . PHE A 1 181 ? -12.739 -3.259 33.135 1.00 97.44 181 PHE A CA 1
ATOM 1410 C C . PHE A 1 181 ? -12.457 -2.021 33.987 1.00 97.44 181 PHE A C 1
ATOM 1412 O O . PHE A 1 181 ? -11.384 -1.415 33.911 1.00 97.44 181 PHE A O 1
ATOM 1419 N N . GLY A 1 182 ? -13.402 -1.678 34.864 1.00 94.75 182 GLY A N 1
ATOM 1420 C CA . GLY A 1 182 ? -13.240 -0.616 35.856 1.00 94.75 182 GLY A CA 1
ATOM 1421 C C . GLY A 1 182 ? -12.797 0.711 35.235 1.00 94.75 182 GLY A C 1
ATOM 1422 O O . GLY A 1 182 ? -13.526 1.320 34.462 1.00 94.75 182 GLY A O 1
ATOM 1423 N N . LYS A 1 183 ? -11.591 1.167 35.594 1.00 94.62 183 LYS A N 1
ATOM 1424 C CA . LYS A 1 183 ? -11.021 2.453 35.154 1.00 94.62 183 LYS A CA 1
ATOM 1425 C C . LYS A 1 183 ? -9.964 2.316 34.049 1.00 94.62 183 LYS A C 1
ATOM 1427 O O . LYS A 1 183 ? -9.180 3.240 33.853 1.00 94.62 183 LYS A O 1
ATOM 1432 N N . GLN A 1 184 ? -9.891 1.169 33.372 1.00 98.00 184 GLN A N 1
ATOM 1433 C CA . GLN A 1 184 ? -8.945 0.980 32.271 1.00 98.00 184 GLN A CA 1
ATOM 1434 C C . GLN A 1 184 ? -9.196 1.986 31.140 1.00 98.00 184 GLN A C 1
ATOM 1436 O O . GLN A 1 184 ? -10.340 2.290 30.784 1.00 98.00 184 GLN A O 1
ATOM 1441 N N . THR A 1 185 ? -8.107 2.460 30.535 1.00 98.25 185 THR A N 1
ATOM 1442 C CA . THR A 1 185 ? -8.187 3.178 29.262 1.00 98.25 185 THR A CA 1
ATOM 1443 C C . THR A 1 185 ? -8.546 2.195 28.136 1.00 98.25 185 THR A C 1
ATOM 1445 O O . THR A 1 185 ? -8.233 1.003 28.251 1.00 98.25 185 THR A O 1
ATOM 1448 N N . PRO A 1 186 ? -9.173 2.646 27.032 1.00 98.38 186 PRO A N 1
ATOM 1449 C CA . PRO A 1 186 ? -9.414 1.785 25.871 1.00 98.38 186 PRO A CA 1
ATOM 1450 C C . PRO A 1 186 ? -8.126 1.136 25.333 1.00 98.38 186 PRO A C 1
ATOM 1452 O O . PRO A 1 186 ? -8.120 -0.046 24.988 1.00 98.38 186 PRO A O 1
ATOM 1455 N N . ALA A 1 187 ? -7.015 1.882 25.338 1.00 97.94 187 ALA A N 1
ATOM 1456 C CA . ALA A 1 187 ? -5.705 1.392 24.918 1.00 97.94 187 ALA A CA 1
ATOM 1457 C C . ALA A 1 187 ? -5.165 0.274 25.826 1.00 97.94 187 ALA A C 1
ATOM 1459 O O . ALA A 1 187 ? -4.736 -0.769 25.326 1.00 97.94 187 ALA A O 1
ATOM 1460 N N . ASP A 1 188 ? -5.238 0.450 27.151 1.00 98.19 188 ASP A N 1
ATOM 1461 C CA . ASP A 1 188 ? -4.831 -0.587 28.107 1.00 98.19 188 ASP A CA 1
ATOM 1462 C C . ASP A 1 188 ? -5.682 -1.849 27.969 1.00 98.19 188 ASP A C 1
ATOM 1464 O O . ASP A 1 188 ? -5.149 -2.961 28.018 1.00 98.19 188 ASP A O 1
ATOM 1468 N N . ALA A 1 189 ? -6.993 -1.682 27.772 1.00 98.44 189 ALA A N 1
ATOM 1469 C CA . ALA A 1 189 ? -7.910 -2.795 27.579 1.00 98.44 189 ALA A CA 1
ATOM 1470 C C . ALA A 1 189 ? -7.551 -3.592 26.316 1.00 98.44 189 ALA A C 1
ATOM 1472 O O . ALA A 1 189 ? -7.392 -4.808 26.390 1.00 98.44 189 ALA A O 1
ATOM 1473 N N . ILE A 1 190 ? -7.345 -2.929 25.169 1.00 98.31 190 ILE A N 1
ATOM 1474 C CA . ILE A 1 190 ? -6.969 -3.601 23.909 1.00 98.31 190 ILE A CA 1
ATOM 1475 C C . ILE A 1 190 ? -5.664 -4.388 24.052 1.00 98.31 190 ILE A C 1
ATOM 1477 O O . ILE A 1 190 ? -5.555 -5.490 23.508 1.00 98.31 190 ILE A O 1
ATOM 1481 N N . ALA A 1 191 ? -4.691 -3.834 24.780 1.00 97.50 191 ALA A N 1
ATOM 1482 C CA . ALA A 1 191 ? -3.372 -4.431 24.943 1.00 97.50 191 ALA A CA 1
ATOM 1483 C C . ALA A 1 191 ? -3.348 -5.629 25.907 1.00 97.50 191 ALA A C 1
ATOM 1485 O O . ALA A 1 191 ? -2.503 -6.511 25.754 1.00 97.50 191 ALA A O 1
ATOM 1486 N N . ARG A 1 192 ? -4.226 -5.657 26.919 1.00 97.75 192 ARG A N 1
ATOM 1487 C CA . ARG A 1 192 ? -4.110 -6.590 28.058 1.00 97.75 192 ARG A CA 1
ATOM 1488 C C . ARG A 1 192 ? -5.284 -7.547 28.212 1.00 97.75 192 ARG A C 1
ATOM 1490 O O . ARG A 1 192 ? -5.108 -8.610 28.804 1.00 97.75 192 ARG A O 1
ATOM 1497 N N . ASN A 1 193 ? -6.463 -7.188 27.713 1.00 98.31 193 ASN A N 1
ATOM 1498 C CA . ASN A 1 193 ? -7.670 -7.968 27.944 1.00 98.31 193 ASN A CA 1
ATOM 1499 C C . ASN A 1 193 ? -7.861 -9.029 26.842 1.00 98.31 193 ASN A C 1
ATOM 1501 O O . ASN A 1 193 ? -7.438 -8.837 25.691 1.00 98.31 193 ASN A O 1
ATOM 1505 N N . PRO A 1 194 ? -8.504 -10.166 27.171 1.00 97.88 194 PRO A N 1
ATOM 1506 C CA . PRO A 1 194 ? -8.906 -11.141 26.167 1.00 97.88 194 PRO A CA 1
ATOM 1507 C C . PRO A 1 194 ? -9.893 -10.518 25.174 1.00 97.88 194 PRO A C 1
ATOM 1509 O O . PRO A 1 194 ? -10.661 -9.617 25.518 1.00 97.88 194 PRO A O 1
ATOM 1512 N N . ALA A 1 195 ? -9.881 -11.018 23.936 1.00 97.75 195 ALA A N 1
ATOM 1513 C CA . ALA A 1 195 ? -10.839 -10.585 22.928 1.00 97.75 195 ALA A CA 1
ATOM 1514 C C . ALA A 1 195 ? -12.262 -10.919 23.401 1.00 97.75 195 ALA A C 1
ATOM 1516 O O . ALA A 1 195 ? -12.577 -12.072 23.694 1.00 97.75 195 ALA A O 1
ATOM 1517 N N . TRP A 1 196 ? -13.117 -9.900 23.463 1.00 98.44 196 TRP A N 1
ATOM 1518 C CA . TRP A 1 196 ? -14.560 -10.096 23.556 1.00 98.44 196 TRP A CA 1
ATOM 1519 C C . TRP A 1 196 ? -15.094 -10.662 22.244 1.00 98.44 196 TRP A C 1
ATOM 1521 O O . TRP A 1 196 ? -15.919 -11.572 22.217 1.00 98.44 196 TRP A O 1
ATOM 1531 N N . PHE A 1 197 ? -14.586 -10.107 21.148 1.00 98.56 197 PHE A N 1
ATOM 1532 C CA . PHE A 1 197 ? -14.853 -10.549 19.799 1.00 98.56 197 PHE A CA 1
ATOM 1533 C C . PHE A 1 197 ? -13.641 -10.239 18.926 1.00 98.56 197 PHE A C 1
ATOM 1535 O O . PHE A 1 197 ? -13.045 -9.167 19.025 1.00 98.56 197 PHE A O 1
ATOM 1542 N N . GLU A 1 198 ? -13.286 -11.167 18.052 1.00 98.19 198 GLU A N 1
ATOM 1543 C CA . GLU A 1 198 ? -12.285 -10.943 17.021 1.00 98.19 198 GLU A CA 1
ATOM 1544 C C . GLU A 1 198 ? -12.688 -11.678 15.750 1.00 98.19 198 GLU A C 1
ATOM 1546 O O . GLU A 1 198 ? -13.247 -12.775 15.790 1.00 98.19 198 GLU A O 1
ATOM 1551 N N . GLN A 1 199 ? -12.414 -11.057 14.610 1.00 98.31 199 GLN A N 1
ATOM 1552 C CA . GLN A 1 199 ? -12.609 -11.687 13.316 1.00 98.31 199 GLN A CA 1
ATOM 1553 C C . GLN A 1 199 ? -11.522 -11.208 12.369 1.00 98.31 199 GLN A C 1
ATOM 1555 O O . GLN A 1 199 ? -11.265 -10.012 12.249 1.00 98.31 199 GLN A O 1
ATOM 1560 N N . GLN A 1 200 ? -10.879 -12.160 11.703 1.00 97.69 200 GLN A N 1
ATOM 1561 C CA . GLN A 1 200 ? -9.763 -11.897 10.807 1.00 97.69 200 GLN A CA 1
ATOM 1562 C C . GLN A 1 200 ? -10.178 -12.036 9.345 1.00 97.69 200 GLN A C 1
ATOM 1564 O O . GLN A 1 200 ? -11.158 -12.711 9.019 1.00 97.69 200 GLN A O 1
ATOM 1569 N N . ARG A 1 201 ? -9.368 -11.452 8.461 1.00 96.06 201 ARG A N 1
ATOM 1570 C CA . ARG A 1 201 ? -9.480 -11.559 7.000 1.00 96.06 201 ARG A CA 1
ATOM 1571 C C . ARG A 1 201 ? -10.834 -11.094 6.461 1.00 96.06 201 ARG A C 1
ATOM 1573 O O . ARG A 1 201 ? -11.369 -11.674 5.516 1.00 96.06 201 ARG A O 1
ATOM 1580 N N . LEU A 1 202 ? -11.384 -10.034 7.042 1.00 96.88 202 LEU A N 1
ATOM 1581 C CA . LEU A 1 202 ? -12.586 -9.381 6.545 1.00 96.88 202 LEU A CA 1
ATOM 1582 C C . LEU A 1 202 ? -12.280 -8.730 5.186 1.00 96.88 202 LEU A C 1
ATOM 1584 O O . LEU A 1 202 ? -11.406 -7.867 5.118 1.00 96.88 202 LEU A O 1
ATOM 1588 N N . PRO A 1 203 ? -12.980 -9.109 4.100 1.00 93.25 203 PRO A N 1
ATOM 1589 C CA . PRO A 1 203 ? -12.750 -8.537 2.772 1.00 93.25 203 PRO A CA 1
ATOM 1590 C C . PRO A 1 203 ? -13.555 -7.249 2.536 1.00 93.25 203 PRO A C 1
ATOM 1592 O O . PRO A 1 203 ? -13.456 -6.634 1.477 1.00 93.25 203 PRO A O 1
ATOM 1595 N N . ARG A 1 204 ? -14.417 -6.874 3.487 1.00 95.00 204 ARG A N 1
ATOM 1596 C CA . ARG A 1 204 ? -15.293 -5.701 3.431 1.00 95.00 204 ARG A CA 1
ATOM 1597 C C . ARG A 1 204 ? -14.914 -4.736 4.541 1.00 95.00 204 ARG A C 1
ATOM 1599 O O . ARG A 1 204 ? -14.399 -5.154 5.570 1.00 95.00 204 ARG A O 1
ATOM 1606 N N . VAL A 1 205 ? -15.246 -3.466 4.339 1.00 96.31 205 VAL A N 1
ATOM 1607 C CA . VAL A 1 205 ? -15.005 -2.375 5.297 1.00 96.31 205 VAL A CA 1
ATOM 1608 C C . VAL A 1 205 ? -16.164 -2.169 6.285 1.00 96.31 205 VAL A C 1
ATOM 1610 O O . VAL A 1 205 ? -16.321 -1.118 6.898 1.00 96.31 205 VAL A O 1
ATOM 1613 N N . THR A 1 206 ? -17.030 -3.174 6.395 1.00 98.12 206 THR A N 1
ATOM 1614 C CA . THR A 1 206 ? -18.148 -3.204 7.330 1.00 98.12 206 THR A CA 1
ATOM 1615 C C . THR A 1 206 ? -18.336 -4.618 7.856 1.00 98.12 206 THR A C 1
ATOM 1617 O O . THR A 1 206 ? -18.124 -5.596 7.130 1.00 98.12 206 THR A O 1
ATOM 1620 N N . LEU A 1 207 ? -18.751 -4.710 9.112 1.00 98.50 207 LEU A N 1
ATOM 1621 C CA . LEU A 1 207 ? -19.098 -5.939 9.790 1.00 98.50 207 LEU A CA 1
ATOM 1622 C C . LEU A 1 207 ? -20.368 -5.726 10.614 1.00 98.50 207 LEU A C 1
ATOM 1624 O O . LEU A 1 207 ? -20.371 -4.996 11.600 1.00 98.50 207 LEU A O 1
ATOM 1628 N N . GLN A 1 208 ? -21.433 -6.422 10.231 1.00 98.25 208 GLN A N 1
ATOM 1629 C CA . GLN A 1 208 ? -22.597 -6.616 11.086 1.00 98.25 208 GLN A CA 1
ATOM 1630 C C . GLN A 1 208 ? -22.209 -7.569 12.222 1.00 98.25 208 GLN A C 1
ATOM 1632 O O . GLN A 1 208 ? -21.751 -8.679 11.938 1.00 98.25 208 GLN A O 1
ATOM 1637 N N . TYR A 1 209 ? -22.388 -7.160 13.483 1.00 98.00 209 TYR A N 1
ATOM 1638 C CA . TYR A 1 209 ? -22.072 -8.027 14.618 1.00 98.00 209 TYR A CA 1
ATOM 1639 C C . TYR A 1 209 ? -22.860 -9.349 14.513 1.00 98.00 209 TYR A C 1
ATOM 1641 O O . TYR A 1 209 ? -24.084 -9.299 14.339 1.00 98.00 209 TYR A O 1
ATOM 1649 N N . PRO A 1 210 ? -22.205 -10.527 14.549 1.00 97.25 210 PRO A N 1
ATOM 1650 C CA . PRO A 1 210 ? -22.887 -11.789 14.271 1.00 97.25 210 PRO A CA 1
ATOM 1651 C C . PRO A 1 210 ? -23.867 -12.190 15.377 1.00 97.25 210 PRO A C 1
ATOM 1653 O O . PRO A 1 210 ? -23.538 -12.120 16.556 1.00 97.25 210 PRO A O 1
ATOM 1656 N N . VAL A 1 211 ? -25.020 -12.752 15.003 1.00 96.62 211 VAL A N 1
ATOM 1657 C CA . VAL A 1 211 ? -25.991 -13.329 15.961 1.00 96.62 211 VAL A CA 1
ATOM 1658 C C . VAL A 1 211 ? -25.416 -14.469 16.807 1.00 96.62 211 VAL A C 1
ATOM 1660 O O . VAL A 1 211 ? -25.895 -14.724 17.906 1.00 96.62 211 VAL A O 1
ATOM 1663 N N . SER A 1 212 ? -24.399 -15.165 16.291 1.00 96.25 212 SER A N 1
ATOM 1664 C CA . SER A 1 212 ? -23.705 -16.259 16.975 1.00 96.25 212 SER A CA 1
ATOM 1665 C C . SER A 1 212 ? -22.593 -15.780 17.912 1.00 96.25 212 SER A C 1
ATOM 1667 O O . SER A 1 212 ? -21.988 -16.602 18.597 1.00 96.25 212 SER A O 1
ATOM 1669 N N . ALA A 1 213 ? -22.264 -14.485 17.901 1.00 96.50 213 ALA A N 1
ATOM 1670 C CA . ALA A 1 213 ? -21.241 -13.917 18.764 1.00 96.50 213 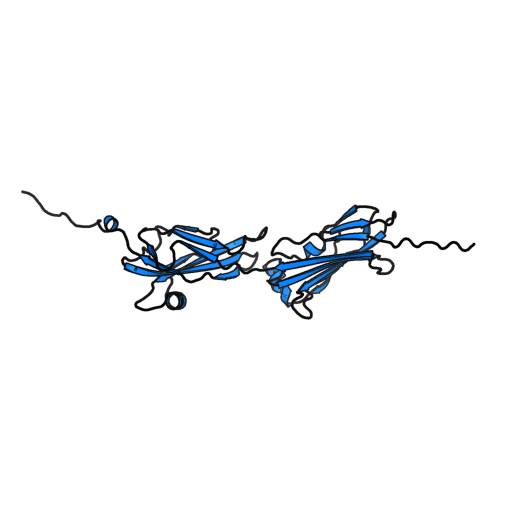ALA A CA 1
ATOM 1671 C C . ALA A 1 213 ? -21.794 -13.636 20.171 1.00 96.50 213 ALA A C 1
ATOM 1673 O O . ALA A 1 213 ? -23.004 -13.581 20.404 1.00 96.50 213 ALA A O 1
ATOM 1674 N N . ARG A 1 214 ? -20.887 -13.467 21.134 1.00 96.81 214 ARG A N 1
ATOM 1675 C CA . ARG A 1 214 ? -21.237 -13.190 22.529 1.00 96.81 214 ARG A CA 1
ATOM 1676 C C . ARG A 1 214 ? -21.935 -11.830 22.649 1.00 96.81 214 ARG A C 1
ATOM 1678 O O . ARG A 1 214 ? -21.307 -10.799 22.443 1.00 96.81 214 ARG A O 1
ATOM 1685 N N . ARG A 1 215 ? -23.206 -11.818 23.061 1.00 96.69 215 ARG A N 1
ATOM 1686 C CA . ARG A 1 215 ? -23.974 -10.577 23.272 1.00 96.69 215 ARG A CA 1
ATOM 1687 C C . ARG A 1 215 ? -23.274 -9.634 24.249 1.00 96.69 215 ARG A C 1
ATOM 1689 O O . ARG A 1 215 ? -22.854 -10.078 25.322 1.00 96.69 215 ARG A O 1
ATOM 1696 N N . PHE A 1 216 ? -23.195 -8.355 23.885 1.00 97.62 216 PHE A N 1
ATOM 1697 C CA . PHE A 1 216 ? -22.710 -7.290 24.762 1.00 97.62 216 PHE A CA 1
ATOM 1698 C C . PHE A 1 216 ? -23.559 -7.200 26.035 1.00 97.62 216 PHE A C 1
ATOM 1700 O O . PHE A 1 216 ? -24.748 -7.517 26.027 1.00 97.62 216 PHE A O 1
ATOM 1707 N N . GLN A 1 217 ? -22.925 -6.832 27.147 1.00 96.94 217 GLN A N 1
ATOM 1708 C CA . GLN A 1 217 ? -23.576 -6.767 28.453 1.00 96.94 217 GLN A CA 1
ATOM 1709 C C . GLN A 1 217 ? -24.117 -5.358 28.703 1.00 96.94 217 GLN A C 1
ATOM 1711 O O . GLN A 1 217 ? -23.399 -4.392 28.424 1.00 96.94 217 GLN A O 1
ATOM 1716 N N . PRO A 1 218 ? -25.362 -5.213 29.196 1.00 96.94 218 PRO A N 1
ATOM 1717 C CA . PRO A 1 218 ? -25.940 -3.903 29.471 1.00 96.94 218 PRO A CA 1
ATOM 1718 C C . PRO A 1 218 ? -25.043 -3.068 30.391 1.00 96.94 218 PRO A C 1
ATOM 1720 O O . PRO A 1 218 ? -24.508 -3.580 31.371 1.00 96.94 218 PRO A O 1
ATOM 1723 N N . GLN A 1 219 ? -24.908 -1.778 30.079 1.00 95.62 219 GLN A N 1
ATOM 1724 C CA . GLN A 1 219 ? -24.108 -0.786 30.811 1.00 95.62 219 GLN A CA 1
ATOM 1725 C C . GLN A 1 219 ? -22.595 -1.065 30.841 1.00 95.62 219 GLN A C 1
ATOM 1727 O O . GLN A 1 219 ? -21.856 -0.390 31.558 1.00 95.62 219 GLN A O 1
ATOM 1732 N N . GLN A 1 220 ? -22.113 -2.023 30.046 1.00 97.81 220 GLN A N 1
ATOM 1733 C CA . GLN A 1 220 ? -20.694 -2.342 29.955 1.00 97.81 220 GLN A CA 1
ATOM 1734 C C . GLN A 1 220 ? -20.019 -1.577 28.808 1.00 97.81 220 GLN A C 1
ATOM 1736 O O . GLN A 1 220 ? -20.618 -1.347 27.752 1.00 97.81 220 GLN A O 1
ATOM 1741 N N . ARG A 1 221 ? -18.751 -1.193 29.016 1.00 98.38 221 ARG A N 1
ATOM 1742 C CA . ARG A 1 221 ? -17.934 -0.467 28.031 1.00 98.38 221 ARG A CA 1
ATOM 1743 C C . ARG A 1 221 ? -16.993 -1.405 27.278 1.00 98.38 221 ARG A C 1
ATOM 1745 O O . ARG A 1 221 ? -16.370 -2.285 27.876 1.00 98.38 221 ARG A O 1
ATOM 1752 N N . TYR A 1 222 ? -16.831 -1.159 25.985 1.00 98.75 222 TYR A N 1
ATOM 1753 C CA . TYR A 1 222 ? -15.991 -1.940 25.083 1.00 98.75 222 TYR A CA 1
ATOM 1754 C C . TYR A 1 222 ? -15.040 -1.032 24.308 1.00 98.75 222 TYR A C 1
ATOM 1756 O O . TYR A 1 222 ? -15.395 0.092 23.971 1.00 98.75 222 TYR A O 1
ATOM 1764 N N . ALA A 1 223 ? -13.832 -1.518 24.028 1.00 98.81 223 ALA A N 1
ATOM 1765 C CA . ALA A 1 223 ? -12.883 -0.886 23.115 1.00 98.81 223 ALA A CA 1
ATOM 1766 C C . ALA A 1 223 ? -12.762 -1.728 21.850 1.00 98.81 223 ALA A C 1
ATOM 1768 O O . ALA A 1 223 ? -12.815 -2.958 21.918 1.00 98.81 223 ALA A O 1
ATOM 1769 N N . TRP A 1 224 ? -12.546 -1.090 20.706 1.00 98.75 224 TRP A N 1
ATOM 1770 C CA . TRP A 1 224 ? -12.357 -1.783 19.444 1.00 98.75 224 TRP A CA 1
ATOM 1771 C C . TRP A 1 224 ? -11.360 -1.075 18.531 1.00 98.75 224 TRP A C 1
ATOM 1773 O O . TRP A 1 224 ? -11.129 0.129 18.638 1.00 98.75 224 TRP A O 1
ATOM 1783 N N . LYS A 1 225 ? -10.742 -1.855 17.641 1.00 98.62 225 LYS A N 1
ATOM 1784 C CA . LYS A 1 225 ? -9.848 -1.355 16.592 1.00 98.62 225 LYS A CA 1
ATOM 1785 C C . LYS A 1 225 ? -9.886 -2.238 15.349 1.00 98.62 225 LYS A C 1
ATOM 1787 O O . LYS A 1 225 ? -10.314 -3.396 15.413 1.00 98.62 225 LYS A O 1
ATOM 1792 N N . ILE A 1 226 ? -9.363 -1.701 14.249 1.00 98.50 226 ILE A N 1
ATOM 1793 C CA . ILE A 1 226 ? -9.183 -2.388 12.970 1.00 98.50 226 ILE A CA 1
ATOM 1794 C C . ILE A 1 226 ? -7.700 -2.400 12.594 1.00 98.50 226 ILE A C 1
ATOM 1796 O O . ILE A 1 226 ? -7.039 -1.367 12.626 1.00 98.50 226 ILE A O 1
ATOM 1800 N N . ALA A 1 227 ? -7.187 -3.555 12.178 1.00 97.19 227 ALA A N 1
ATOM 1801 C CA . ALA A 1 227 ? -5.874 -3.689 11.553 1.00 97.19 227 ALA A CA 1
ATOM 1802 C C . ALA A 1 227 ? -6.031 -4.056 10.073 1.00 97.19 227 ALA A C 1
ATOM 1804 O O . ALA A 1 227 ? -6.807 -4.950 9.738 1.00 97.19 227 ALA A O 1
ATOM 1805 N N . ALA A 1 228 ? -5.312 -3.373 9.184 1.00 94.94 228 ALA A N 1
ATOM 1806 C CA . ALA A 1 228 ? -5.320 -3.631 7.749 1.00 94.94 228 ALA A CA 1
ATOM 1807 C C . ALA A 1 228 ? -4.091 -4.421 7.301 1.00 94.94 228 ALA A C 1
ATOM 1809 O O . ALA A 1 228 ? -2.968 -4.185 7.756 1.00 94.94 228 ALA A O 1
ATOM 1810 N N . PHE A 1 229 ? -4.313 -5.317 6.344 1.00 92.12 229 PHE A N 1
ATOM 1811 C CA . PHE A 1 229 ? -3.294 -6.178 5.767 1.00 92.12 229 PHE A CA 1
ATOM 1812 C C . PHE A 1 229 ? -3.432 -6.246 4.249 1.00 92.12 229 PHE A C 1
ATOM 1814 O O . PHE A 1 229 ? -4.540 -6.328 3.727 1.00 92.12 229 PHE A O 1
ATOM 1821 N N . GLU A 1 230 ? -2.310 -6.295 3.538 1.00 87.38 230 GLU A N 1
ATOM 1822 C CA . GLU A 1 230 ? -2.274 -6.706 2.136 1.00 87.38 230 GLU A CA 1
ATOM 1823 C C . GLU A 1 230 ? -2.059 -8.219 2.074 1.00 87.38 230 GLU A C 1
ATOM 1825 O O . GLU A 1 230 ? -1.051 -8.740 2.560 1.00 87.38 230 GLU A O 1
ATOM 1830 N N . ASP A 1 231 ? -3.010 -8.937 1.484 1.00 86.00 231 ASP A N 1
ATOM 1831 C CA . ASP A 1 231 ? -2.919 -10.372 1.252 1.00 86.00 231 ASP A CA 1
ATOM 1832 C C . ASP A 1 231 ? -2.072 -10.639 -0.002 1.00 86.00 231 ASP A C 1
ATOM 1834 O O . ASP A 1 231 ? -2.554 -10.588 -1.138 1.00 86.00 231 ASP A O 1
ATOM 1838 N N . GLY A 1 232 ? -0.790 -10.933 0.215 1.00 76.88 232 GLY A N 1
ATOM 1839 C CA . GLY A 1 232 ? 0.135 -11.388 -0.818 1.00 76.88 232 GLY A CA 1
ATOM 1840 C C . GLY A 1 232 ? 0.010 -12.885 -1.118 1.00 76.88 232 GLY A C 1
ATOM 1841 O O . GLY A 1 232 ? -0.748 -13.621 -0.486 1.00 76.88 232 GLY A O 1
ATOM 1842 N N . ALA A 1 233 ? 0.804 -13.368 -2.078 1.00 71.50 233 ALA A N 1
ATOM 1843 C CA . ALA A 1 233 ? 0.777 -14.772 -2.497 1.00 71.50 233 ALA A CA 1
ATOM 1844 C C . ALA A 1 233 ? 1.249 -15.746 -1.401 1.00 71.50 233 ALA A C 1
ATOM 1846 O O . ALA A 1 233 ? 0.799 -16.889 -1.364 1.00 71.50 233 ALA A O 1
ATOM 1847 N N . ARG A 1 234 ? 2.171 -15.310 -0.530 1.00 72.56 234 ARG A N 1
ATOM 1848 C CA . ARG A 1 234 ? 2.764 -16.151 0.528 1.00 72.56 234 ARG A CA 1
ATOM 1849 C C . ARG A 1 234 ? 2.633 -15.583 1.943 1.00 72.56 234 ARG A C 1
ATOM 1851 O O . ARG A 1 234 ? 2.860 -16.321 2.895 1.00 72.56 234 ARG A O 1
ATOM 1858 N N . ALA A 1 235 ? 2.289 -14.304 2.091 1.00 78.56 235 ALA A N 1
ATOM 1859 C CA . ALA A 1 235 ? 2.248 -13.624 3.384 1.00 78.56 235 ALA A CA 1
ATOM 1860 C C . ALA A 1 235 ? 1.186 -12.514 3.417 1.00 78.56 235 ALA A C 1
ATOM 1862 O O . ALA A 1 235 ? 0.850 -11.944 2.379 1.00 78.56 235 ALA A O 1
ATOM 1863 N N . ARG A 1 236 ? 0.695 -12.199 4.625 1.00 86.12 236 ARG A N 1
ATOM 1864 C CA . ARG A 1 236 ? -0.079 -10.982 4.911 1.00 86.12 236 ARG A CA 1
ATOM 1865 C C . ARG A 1 236 ? 0.880 -9.897 5.372 1.00 86.12 236 ARG A C 1
ATOM 1867 O O . ARG A 1 236 ? 1.597 -10.104 6.347 1.00 86.12 236 ARG A O 1
ATOM 1874 N N . ILE A 1 237 ? 0.884 -8.761 4.693 1.00 84.00 237 ILE A N 1
ATOM 1875 C CA . ILE A 1 237 ? 1.750 -7.633 5.034 1.00 84.00 237 ILE A CA 1
ATOM 1876 C C . ILE A 1 237 ? 0.927 -6.655 5.876 1.00 84.00 237 ILE A C 1
ATOM 1878 O O . ILE A 1 237 ? -0.117 -6.221 5.390 1.00 84.00 237 ILE A O 1
ATOM 1882 N N . PRO A 1 238 ? 1.341 -6.302 7.105 1.00 88.44 238 PRO A N 1
ATOM 1883 C CA . PRO A 1 238 ? 0.644 -5.288 7.887 1.00 88.44 238 PRO A CA 1
ATOM 1884 C C . PRO A 1 238 ? 0.765 -3.922 7.204 1.00 88.44 238 PRO A C 1
ATOM 1886 O O . PRO A 1 238 ? 1.858 -3.507 6.821 1.00 88.44 238 PRO A O 1
ATOM 1889 N N . LEU A 1 239 ? -0.365 -3.235 7.054 1.00 87.44 239 LEU A N 1
ATOM 1890 C CA . LEU A 1 239 ? -0.450 -1.923 6.408 1.00 87.44 239 LEU A CA 1
ATOM 1891 C C . LEU A 1 239 ? -0.738 -0.797 7.405 1.00 87.44 239 LEU A C 1
ATOM 1893 O O . LEU A 1 239 ? -0.456 0.362 7.124 1.00 87.44 239 LEU A O 1
ATOM 1897 N N . GLY A 1 240 ? -1.311 -1.111 8.562 1.00 90.19 240 GLY A N 1
ATOM 1898 C CA . GLY A 1 240 ? -1.618 -0.117 9.582 1.00 90.19 240 GLY A CA 1
ATOM 1899 C C . GLY A 1 240 ? -2.716 -0.580 10.522 1.00 90.19 240 GLY A C 1
ATOM 1900 O O . GLY A 1 240 ? -3.453 -1.521 10.233 1.00 90.19 240 GLY A O 1
ATOM 1901 N N . GLU A 1 241 ? -2.824 0.104 11.650 1.00 95.69 241 GLU A N 1
ATOM 1902 C CA . GLU A 1 241 ? -3.903 -0.073 12.616 1.00 95.69 241 GLU A CA 1
ATOM 1903 C C . GLU A 1 241 ? -4.631 1.256 12.792 1.00 95.69 241 GLU A C 1
ATOM 1905 O O . GLU A 1 241 ? -4.009 2.313 12.703 1.00 95.69 241 GLU A O 1
ATOM 1910 N N . SER A 1 242 ? -5.940 1.198 13.016 1.00 97.62 242 SER A N 1
ATOM 1911 C CA . SER A 1 242 ? -6.749 2.366 13.338 1.00 97.62 242 SER A CA 1
ATOM 1912 C C . SER A 1 242 ? -6.413 2.907 14.726 1.00 97.62 242 SER A C 1
ATOM 1914 O O . SER A 1 242 ? -5.761 2.246 15.540 1.00 97.62 242 SER A O 1
ATOM 1916 N N . GLU A 1 243 ? -6.974 4.070 15.042 1.00 96.88 243 GLU A N 1
ATOM 1917 C CA . GLU A 1 243 ? -7.175 4.471 16.433 1.00 96.88 243 GLU A CA 1
ATOM 1918 C C . GLU A 1 243 ? -8.013 3.428 17.192 1.00 96.88 243 GLU A C 1
ATOM 1920 O O . GLU A 1 243 ? -8.637 2.536 16.603 1.00 96.88 243 GLU A O 1
ATOM 1925 N N . ILE A 1 244 ? -8.008 3.532 18.518 1.00 98.69 244 ILE A N 1
ATOM 1926 C CA . ILE A 1 244 ? -8.835 2.699 19.386 1.00 98.69 244 ILE A CA 1
ATOM 1927 C C . ILE A 1 244 ? -10.039 3.533 19.788 1.00 98.69 244 ILE A C 1
ATOM 1929 O O . ILE A 1 244 ? -9.874 4.518 20.502 1.00 98.69 244 ILE A O 1
ATOM 1933 N N . TRP A 1 245 ? -11.226 3.116 19.359 1.00 98.69 245 TRP A N 1
ATOM 1934 C CA . TRP A 1 245 ? -12.479 3.725 19.793 1.00 98.69 245 TRP A CA 1
ATOM 1935 C C . TRP A 1 245 ? -13.144 2.884 20.872 1.00 98.69 245 TRP A C 1
ATOM 1937 O O . TRP A 1 245 ? -12.881 1.685 21.012 1.00 98.69 245 TRP A O 1
ATOM 1947 N N . SER A 1 246 ? -14.020 3.509 21.643 1.00 98.69 246 SER A N 1
ATOM 1948 C CA . SER A 1 246 ? -14.827 2.846 22.657 1.00 98.69 246 SER A CA 1
ATOM 1949 C C . SER A 1 246 ? -16.313 3.131 22.497 1.00 98.69 246 SER A C 1
ATOM 1951 O O . SER A 1 246 ? -16.702 4.094 21.853 1.00 98.69 246 SER A O 1
ATOM 1953 N N . PHE A 1 247 ? -17.147 2.267 23.063 1.00 98.62 247 PHE A N 1
ATOM 1954 C CA . PHE A 1 247 ? -18.587 2.486 23.160 1.00 98.62 247 PHE A CA 1
ATOM 1955 C C . PHE A 1 247 ? -19.136 1.836 24.432 1.00 98.62 247 PHE A C 1
ATOM 1957 O O . PHE A 1 247 ? -18.527 0.906 24.976 1.00 98.62 247 PHE A O 1
ATOM 1964 N N . THR A 1 248 ? -20.291 2.302 24.893 1.00 98.44 248 THR A N 1
ATOM 1965 C CA . THR A 1 248 ? -21.048 1.699 25.997 1.00 98.44 248 THR A CA 1
ATOM 1966 C C . THR A 1 248 ? -22.298 1.035 25.440 1.00 98.44 248 THR A C 1
ATOM 1968 O O . THR A 1 248 ? -23.026 1.638 24.657 1.00 98.44 248 THR A O 1
ATOM 1971 N N . TYR A 1 249 ? -22.571 -0.212 25.824 1.00 97.94 249 TYR A N 1
ATOM 1972 C CA . TYR A 1 249 ? -23.798 -0.878 25.391 1.00 97.94 249 TYR A CA 1
ATOM 1973 C C . TYR A 1 249 ? -24.973 -0.480 26.293 1.00 97.94 249 TYR A C 1
ATOM 1975 O O . TYR A 1 249 ? -25.005 -0.824 27.475 1.00 97.94 249 TYR A O 1
ATOM 1983 N N . MET A 1 250 ? -25.943 0.245 25.740 1.00 96.00 250 MET A N 1
ATOM 1984 C CA . MET A 1 250 ? -27.142 0.726 26.430 1.00 96.00 250 MET A CA 1
ATOM 1985 C C . MET A 1 250 ? -28.400 0.243 25.695 1.00 96.00 250 MET A C 1
ATOM 1987 O O . MET A 1 250 ? -28.975 0.997 24.909 1.00 96.00 250 MET A O 1
ATOM 1991 N N . PRO A 1 251 ? -28.838 -1.014 25.910 1.00 89.44 251 PRO A N 1
ATOM 1992 C CA . PRO A 1 251 ? -30.027 -1.533 25.245 1.00 89.44 251 PRO A CA 1
ATOM 1993 C C . PRO A 1 251 ? -31.256 -0.703 25.613 1.00 89.44 251 PRO A C 1
ATOM 1995 O O . PRO A 1 251 ? -31.440 -0.302 26.765 1.00 89.44 251 PRO A O 1
ATOM 1998 N N . SER A 1 252 ? -32.125 -0.461 24.632 1.00 82.62 252 SER A N 1
ATOM 1999 C CA . SER A 1 252 ? -33.407 0.192 24.890 1.00 82.62 252 SER A CA 1
ATOM 2000 C C . SER A 1 252 ? -34.263 -0.665 25.830 1.00 82.62 252 SER A C 1
ATOM 2002 O O . SER A 1 252 ? -34.296 -1.887 25.694 1.00 82.62 252 SER A O 1
ATOM 2004 N N . SER A 1 253 ? -35.001 -0.033 26.745 1.00 70.00 253 SER A N 1
ATOM 2005 C CA . SER A 1 253 ? -35.830 -0.694 27.769 1.00 70.00 253 SER A CA 1
ATOM 2006 C C . SER A 1 253 ? -36.881 -1.675 27.225 1.00 70.00 253 SER A C 1
ATOM 2008 O O . SER A 1 253 ? -37.367 -2.511 27.980 1.00 70.00 253 SER A O 1
ATOM 2010 N N . ALA A 1 254 ? -37.203 -1.620 25.930 1.00 60.31 254 ALA A N 1
ATOM 2011 C CA . ALA A 1 254 ? -38.110 -2.553 25.263 1.00 60.31 254 ALA A CA 1
ATOM 2012 C C . ALA A 1 254 ? -37.508 -3.952 25.010 1.00 60.31 254 ALA A C 1
ATOM 2014 O O . ALA A 1 254 ? -38.263 -4.897 24.813 1.00 60.31 254 ALA A O 1
ATOM 2015 N N . ASP A 1 255 ? -36.179 -4.100 25.033 1.00 55.97 255 ASP A N 1
ATOM 2016 C CA . ASP A 1 255 ? -35.486 -5.370 24.737 1.00 55.97 255 ASP A CA 1
ATOM 2017 C C . ASP A 1 255 ? -35.197 -6.197 26.010 1.00 55.97 255 ASP A C 1
ATOM 2019 O O . ASP A 1 255 ? -34.626 -7.282 25.953 1.00 55.97 255 ASP A O 1
ATOM 2023 N N . ASN A 1 256 ? -35.594 -5.674 27.178 1.00 53.44 256 ASN A N 1
ATOM 2024 C CA . ASN A 1 256 ? -35.334 -6.252 28.500 1.00 53.44 256 ASN A CA 1
ATOM 2025 C C . ASN A 1 256 ? -36.542 -7.026 29.076 1.00 53.44 256 ASN A C 1
ATOM 2027 O O . ASN A 1 256 ? -36.509 -7.426 30.235 1.00 53.44 256 ASN A O 1
ATOM 2031 N N . GLY A 1 257 ? -37.627 -7.181 28.304 1.00 50.50 257 GLY A N 1
ATOM 2032 C CA . GLY A 1 257 ? -38.923 -7.699 28.764 1.00 50.50 257 GLY A CA 1
ATOM 2033 C C . GLY A 1 257 ? -39.272 -9.078 28.206 1.00 50.50 257 GLY A C 1
ATOM 2034 O O . GLY A 1 257 ? -40.245 -9.211 27.468 1.00 50.50 257 GLY A O 1
ATOM 2035 N N . GLY A 1 258 ? -38.482 -10.095 28.539 1.00 54.09 258 GLY A N 1
ATOM 2036 C CA . GLY A 1 258 ? -38.738 -11.474 28.128 1.00 54.09 258 GLY A CA 1
ATOM 2037 C C . GLY A 1 258 ? -38.268 -12.468 29.176 1.00 54.09 258 GLY A C 1
ATOM 2038 O O . GLY A 1 258 ? -37.280 -13.148 28.934 1.00 54.09 258 GLY A O 1
ATOM 2039 N N . ASP A 1 259 ? -38.911 -12.437 30.343 1.00 52.72 259 ASP A N 1
ATOM 2040 C CA . ASP A 1 259 ? -39.201 -13.575 31.231 1.00 52.72 259 ASP A CA 1
ATOM 2041 C C . ASP A 1 259 ? -39.621 -13.011 32.597 1.00 52.72 259 ASP A C 1
ATOM 2043 O O . ASP A 1 259 ? -38.845 -13.015 33.548 1.00 52.72 259 ASP A O 1
ATOM 2047 N N . ASP A 1 260 ? -40.852 -12.498 32.677 1.00 46.81 260 ASP A N 1
ATOM 2048 C CA . ASP A 1 260 ? -41.572 -12.445 33.949 1.00 46.81 260 ASP A CA 1
ATOM 2049 C C . ASP A 1 260 ? -42.774 -13.390 33.837 1.00 46.81 260 ASP A C 1
ATOM 2051 O O . ASP A 1 260 ? -43.641 -13.278 32.969 1.00 46.81 260 ASP A O 1
ATOM 2055 N N . ASP A 1 261 ? -42.692 -14.388 34.701 1.00 50.38 261 ASP A N 1
ATOM 2056 C CA . ASP A 1 261 ? -43.580 -15.499 34.978 1.00 50.38 261 ASP A CA 1
ATOM 2057 C C . ASP A 1 261 ? -44.939 -14.989 35.490 1.00 50.38 261 ASP A C 1
ATOM 2059 O O . ASP A 1 261 ? -45.047 -14.570 36.639 1.00 50.38 261 ASP A O 1
ATOM 2063 N N . ASP A 1 262 ? -45.986 -15.039 34.661 1.00 48.47 262 ASP A N 1
ATOM 2064 C CA . ASP A 1 262 ? -47.376 -14.929 35.130 1.00 48.47 262 ASP A CA 1
ATOM 2065 C C . ASP A 1 262 ? -47.943 -16.337 35.357 1.00 48.47 262 ASP A C 1
ATOM 2067 O O . ASP A 1 262 ? -48.815 -16.843 34.644 1.00 48.47 262 ASP A O 1
ATOM 2071 N N . GLY A 1 263 ? -47.422 -16.982 36.397 1.00 55.97 263 GLY A N 1
ATOM 2072 C CA . GLY A 1 263 ? -48.194 -17.932 37.173 1.00 55.97 263 GLY A CA 1
ATOM 2073 C C . GLY A 1 263 ? -49.030 -17.184 38.207 1.00 55.97 263 GLY A C 1
ATOM 2074 O O . GLY A 1 263 ? -48.528 -16.894 39.286 1.00 55.97 263 GLY A O 1
ATOM 2075 N N . ASP A 1 264 ? -50.315 -16.942 37.937 1.00 53.31 264 ASP A N 1
ATOM 2076 C CA . ASP A 1 264 ? -51.300 -16.922 39.021 1.00 53.31 264 ASP A CA 1
ATOM 2077 C C . ASP A 1 264 ? -52.682 -17.383 38.552 1.00 53.31 264 ASP A C 1
ATOM 2079 O O . ASP A 1 264 ? -53.195 -17.003 37.494 1.00 53.31 264 ASP A O 1
ATOM 2083 N N . GLY A 1 265 ? -53.245 -18.283 39.351 1.00 52.75 265 GLY A N 1
ATOM 2084 C CA . GLY A 1 265 ? -54.480 -18.991 39.090 1.00 52.75 265 GLY A CA 1
ATOM 2085 C C . GLY A 1 265 ? -55.724 -18.141 39.308 1.00 52.75 265 GLY A C 1
ATOM 2086 O O . GLY A 1 265 ? -55.730 -17.126 40.001 1.00 52.75 265 GLY A O 1
ATOM 2087 N N . ARG A 1 266 ? -56.827 -18.623 38.737 1.00 48.00 266 ARG A N 1
ATOM 2088 C CA . ARG A 1 266 ? -58.177 -18.307 39.194 1.00 48.00 266 ARG A CA 1
ATOM 2089 C C . ARG A 1 266 ? -59.017 -19.576 39.138 1.00 48.00 266 ARG A C 1
ATOM 2091 O O . ARG A 1 266 ? -59.176 -20.147 38.061 1.00 48.00 266 ARG A O 1
ATOM 2098 N N . ASP A 1 267 ? -59.405 -19.998 40.339 1.00 52.53 267 ASP A N 1
ATOM 2099 C CA . ASP A 1 267 ? -60.720 -20.497 40.774 1.00 52.53 267 ASP A CA 1
ATOM 2100 C C . ASP A 1 267 ? -61.653 -21.135 39.732 1.00 52.53 267 ASP A C 1
ATOM 2102 O O . ASP A 1 267 ? -62.091 -20.436 38.788 1.00 52.53 267 ASP A O 1
#

Radius of gyration: 29.87 Å; chains: 1; bounding box: 96×41×93 Å

pLDDT: mean 86.62, std 14.79, range [34.69, 98.81]